Protein AF-A0A3M6TFK0-F1 (afdb_monomer)

Structure (mmCIF, N/CA/C/O backbone):
data_AF-A0A3M6TFK0-F1
#
_entry.id   AF-A0A3M6TFK0-F1
#
loop_
_atom_site.group_PDB
_atom_site.id
_atom_site.type_symbol
_atom_site.label_atom_id
_atom_site.label_alt_id
_atom_site.label_comp_id
_atom_site.label_asym_id
_atom_site.label_entity_id
_atom_site.label_seq_id
_atom_site.pdbx_PDB_ins_code
_atom_site.Cartn_x
_atom_site.Cartn_y
_atom_site.Cartn_z
_atom_site.occupancy
_atom_site.B_iso_or_equiv
_atom_site.auth_seq_id
_atom_site.auth_comp_id
_atom_site.auth_asym_id
_atom_site.auth_atom_id
_atom_site.pdbx_PDB_model_num
ATOM 1 N N . MET A 1 1 ? -15.037 19.089 -15.813 1.00 35.34 1 MET A N 1
ATOM 2 C CA . MET A 1 1 ? -13.964 19.150 -14.797 1.00 35.34 1 MET A CA 1
ATOM 3 C C . MET A 1 1 ? -14.377 18.265 -13.635 1.00 35.34 1 MET A C 1
ATOM 5 O O . MET A 1 1 ? -15.353 18.584 -12.970 1.00 35.34 1 MET A O 1
ATOM 9 N N . GLN A 1 2 ? -13.751 17.098 -13.471 1.00 42.56 2 GLN A N 1
ATOM 10 C CA . GLN A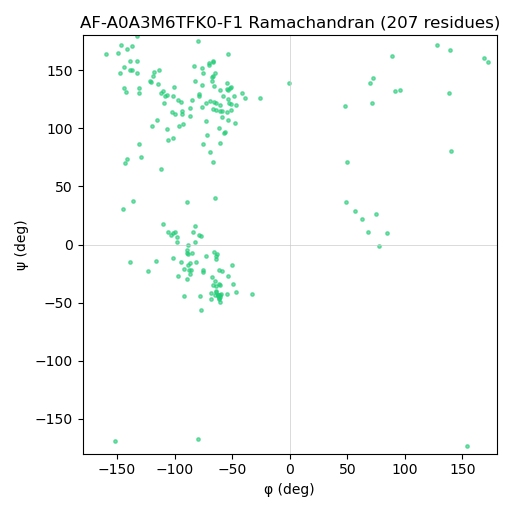 1 2 ? -14.076 16.201 -12.361 1.00 42.56 2 GLN A CA 1
ATOM 11 C C . GLN A 1 2 ? -13.529 16.796 -11.063 1.00 42.56 2 GLN A C 1
ATOM 13 O O . GLN A 1 2 ? -12.345 17.099 -10.957 1.00 42.56 2 GLN A O 1
ATOM 18 N N . SER A 1 3 ? -14.438 17.011 -10.113 1.00 48.47 3 SER A N 1
ATOM 19 C CA . SER A 1 3 ? -14.144 17.350 -8.723 1.00 48.47 3 SER A CA 1
ATOM 20 C C . SER A 1 3 ? -13.051 16.415 -8.201 1.00 48.47 3 SER A C 1
ATOM 22 O O . SER A 1 3 ? -13.220 15.196 -8.208 1.00 48.47 3 SER A O 1
ATOM 24 N N . ASN A 1 4 ? -11.922 16.993 -7.785 1.00 57.47 4 ASN A N 1
ATOM 25 C CA . ASN A 1 4 ? -10.833 16.281 -7.128 1.00 57.47 4 ASN A CA 1
ATOM 26 C C . ASN A 1 4 ? -11.312 15.856 -5.731 1.00 57.47 4 ASN A C 1
ATOM 28 O O . ASN A 1 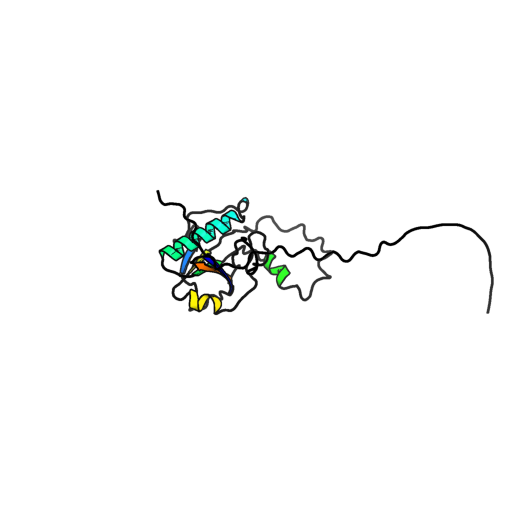4 ? -11.105 16.561 -4.746 1.00 57.47 4 ASN A O 1
ATOM 32 N N . ARG A 1 5 ? -12.086 14.770 -5.668 1.00 79.69 5 ARG A N 1
ATOM 33 C CA . ARG A 1 5 ? -12.637 14.240 -4.424 1.00 79.69 5 ARG A CA 1
ATOM 34 C C . ARG A 1 5 ? -11.694 13.173 -3.892 1.00 79.69 5 ARG A C 1
ATOM 36 O O . ARG A 1 5 ? -11.566 12.117 -4.507 1.00 79.69 5 ARG A O 1
ATOM 43 N N . SER A 1 6 ? -11.094 13.439 -2.734 1.00 86.69 6 SER A N 1
ATOM 44 C CA . SER A 1 6 ? -10.328 12.443 -1.987 1.00 86.69 6 SER A CA 1
ATOM 45 C C . SER A 1 6 ? -11.186 11.204 -1.731 1.00 86.69 6 SER A C 1
ATOM 47 O O . SER A 1 6 ? -12.358 11.310 -1.348 1.00 86.69 6 SER A O 1
ATOM 49 N N . ILE A 1 7 ? -10.611 10.030 -1.970 1.00 92.56 7 ILE A N 1
ATOM 50 C CA . ILE A 1 7 ? -11.248 8.754 -1.675 1.00 92.56 7 ILE A CA 1
ATOM 51 C C . ILE A 1 7 ? -11.099 8.489 -0.181 1.00 92.56 7 ILE A C 1
ATOM 53 O O . ILE A 1 7 ? -10.011 8.601 0.384 1.00 92.56 7 ILE A O 1
ATOM 57 N N . GLU A 1 8 ? -12.222 8.171 0.452 1.00 92.69 8 GLU A N 1
ATOM 58 C CA . GLU A 1 8 ? -12.268 7.784 1.855 1.00 92.69 8 GLU A CA 1
ATOM 59 C C . GLU A 1 8 ? -11.770 6.344 2.009 1.00 92.69 8 GLU A C 1
ATOM 61 O O . GLU A 1 8 ? -12.131 5.462 1.220 1.00 92.69 8 GLU A O 1
ATOM 66 N N . TYR A 1 9 ? -10.951 6.121 3.033 1.00 93.06 9 TYR A N 1
ATOM 67 C CA . TYR A 1 9 ? -10.442 4.808 3.400 1.00 93.06 9 TYR A CA 1
ATOM 68 C C . TYR A 1 9 ? -10.204 4.698 4.912 1.00 93.06 9 TYR A C 1
ATOM 70 O O . TYR A 1 9 ? -10.101 5.697 5.626 1.00 93.06 9 TYR A O 1
ATOM 78 N N . ASN A 1 10 ? -10.048 3.461 5.378 1.00 91.75 10 ASN A N 1
ATOM 79 C CA . ASN A 1 10 ? -9.615 3.076 6.716 1.00 91.75 10 ASN A CA 1
ATOM 80 C C . ASN A 1 10 ? -8.248 2.396 6.648 1.00 91.75 10 ASN A C 1
ATOM 82 O O . ASN A 1 10 ? -7.938 1.719 5.670 1.00 91.75 10 ASN A O 1
ATOM 86 N N . LYS A 1 11 ? -7.449 2.525 7.706 1.00 92.69 11 LYS A N 1
ATOM 87 C CA . LYS A 1 11 ? -6.240 1.716 7.893 1.00 92.69 11 LYS A CA 1
ATOM 88 C C . LYS A 1 11 ? -6.635 0.395 8.542 1.00 92.69 11 LYS A C 1
ATOM 90 O O . LYS A 1 11 ? -7.235 0.422 9.612 1.00 92.69 11 LYS A O 1
ATOM 95 N N . LEU A 1 12 ? -6.297 -0.731 7.920 1.00 93.56 12 LEU A N 1
ATOM 96 C CA . LEU A 1 12 ? -6.560 -2.050 8.496 1.00 93.56 12 LEU A CA 1
ATOM 97 C C . LEU A 1 12 ? -5.376 -2.557 9.313 1.00 93.56 12 LEU A C 1
ATOM 99 O O . LEU A 1 12 ? -5.570 -3.057 10.417 1.00 93.56 12 LEU A O 1
ATOM 103 N N . GLY A 1 13 ? -4.151 -2.411 8.806 1.00 94.19 13 GLY A N 1
ATOM 104 C CA . GLY A 1 13 ? -2.984 -2.903 9.527 1.00 94.19 13 GLY A CA 1
ATOM 105 C C . GLY A 1 13 ? -1.792 -3.237 8.651 1.00 94.19 13 GLY A C 1
ATOM 106 O O . GLY A 1 13 ? -1.790 -2.996 7.447 1.00 94.19 13 GLY A O 1
ATOM 107 N N . CYS A 1 14 ? -0.783 -3.810 9.298 1.00 94.75 14 CYS A N 1
ATOM 108 C CA . CYS A 1 14 ? 0.458 -4.256 8.685 1.00 94.75 14 CYS A CA 1
ATOM 109 C C . CYS A 1 14 ? 0.513 -5.787 8.670 1.00 94.75 14 CYS A C 1
ATOM 111 O O . CYS A 1 14 ? 0.447 -6.414 9.734 1.00 94.75 14 CYS A O 1
ATOM 113 N N . TYR A 1 15 ? 0.644 -6.381 7.485 1.00 95.38 15 TYR A N 1
ATOM 114 C CA . TYR A 1 15 ? 0.539 -7.827 7.283 1.00 95.38 15 TYR A CA 1
ATOM 115 C C . TYR A 1 15 ? 1.684 -8.351 6.437 1.00 95.38 15 TYR A C 1
ATOM 117 O O . TYR A 1 15 ? 2.192 -7.652 5.560 1.00 95.38 15 TYR A O 1
ATOM 125 N N . ARG A 1 16 ? 2.094 -9.588 6.716 1.00 93.38 16 ARG A N 1
ATOM 126 C CA . ARG A 1 16 ? 3.066 -10.279 5.872 1.00 93.38 16 ARG A CA 1
ATOM 127 C C . ARG A 1 16 ? 2.466 -10.528 4.494 1.00 93.38 16 ARG A C 1
ATOM 129 O O . ARG A 1 16 ? 1.269 -10.773 4.371 1.00 93.38 16 ARG A O 1
ATOM 136 N N . ASP A 1 17 ? 3.325 -10.497 3.492 1.00 88.88 17 ASP A N 1
ATOM 137 C CA . ASP A 1 17 ? 3.020 -10.903 2.131 1.00 88.88 17 ASP A CA 1
ATOM 138 C C . ASP A 1 17 ? 4.124 -11.852 1.678 1.00 88.88 17 ASP A C 1
ATOM 140 O O . ASP A 1 17 ? 5.159 -11.443 1.154 1.00 88.88 17 ASP A O 1
ATOM 144 N N . ASN A 1 18 ? 3.949 -13.138 1.983 1.00 82.81 18 ASN A N 1
ATOM 145 C CA . ASN A 1 18 ? 4.994 -14.140 1.771 1.00 82.81 18 ASN A CA 1
ATOM 146 C C . ASN A 1 18 ? 5.029 -14.655 0.319 1.00 82.81 18 ASN A C 1
ATOM 148 O O . ASN A 1 18 ? 5.596 -15.725 0.083 1.00 82.81 18 ASN A O 1
ATOM 152 N N . TRP A 1 19 ? 4.382 -13.951 -0.623 1.00 77.88 19 TRP A N 1
ATOM 153 C CA . TRP A 1 19 ? 4.330 -14.276 -2.056 1.00 77.88 19 TRP A CA 1
ATOM 154 C C . TRP A 1 19 ? 3.965 -15.741 -2.355 1.00 77.88 19 TRP A C 1
ATOM 156 O O . TRP A 1 19 ? 4.489 -16.359 -3.278 1.00 77.88 19 TRP A O 1
ATOM 166 N N . GLN A 1 20 ? 3.068 -16.316 -1.550 1.00 80.81 20 GLN A N 1
ATOM 167 C CA . GLN A 1 20 ? 2.541 -17.666 -1.770 1.00 80.81 20 GLN A CA 1
ATOM 168 C C . GLN A 1 20 ? 1.688 -17.722 -3.050 1.00 80.81 20 GLN A C 1
ATOM 170 O O . GLN A 1 20 ? 1.142 -16.698 -3.458 1.00 80.81 20 GLN A O 1
ATOM 175 N N . GLU A 1 21 ? 1.521 -18.918 -3.641 1.00 71.19 21 GLU A N 1
ATOM 176 C CA . GLU A 1 21 ? 0.824 -19.120 -4.934 1.00 71.19 21 GLU A CA 1
ATOM 177 C C . GLU A 1 21 ? -0.547 -18.432 -5.015 1.00 71.19 21 GLU A C 1
ATOM 179 O O . GLU A 1 21 ? -0.925 -17.917 -6.064 1.00 71.19 21 GLU A O 1
ATOM 184 N N . VAL A 1 22 ? -1.273 -18.362 -3.898 1.00 82.75 22 VAL A N 1
ATOM 185 C CA . VAL A 1 22 ? -2.474 -17.532 -3.779 1.00 82.75 22 VAL A CA 1
ATOM 186 C C . VAL A 1 22 ? -2.095 -16.265 -3.017 1.00 82.75 22 VAL A C 1
ATOM 188 O O . VAL A 1 22 ? -2.141 -16.253 -1.792 1.00 82.75 22 VAL A O 1
ATOM 191 N N . ARG A 1 23 ? -1.697 -15.184 -3.684 1.00 88.94 23 ARG A N 1
ATOM 192 C CA . ARG A 1 23 ? -1.416 -13.900 -3.013 1.00 88.94 23 ARG A CA 1
ATOM 193 C C . ARG A 1 23 ? -2.738 -13.169 -2.707 1.00 88.94 23 ARG A C 1
ATOM 195 O O . ARG A 1 23 ? -3.530 -13.005 -3.628 1.00 88.94 23 ARG A O 1
ATOM 202 N N . PRO A 1 24 ? -3.017 -12.718 -1.464 1.00 88.94 24 PRO A N 1
ATOM 203 C CA . PRO A 1 24 ? -4.296 -12.078 -1.129 1.00 88.94 24 PRO A CA 1
ATOM 204 C C . PRO A 1 24 ? -4.577 -10.816 -1.948 1.00 88.94 24 PRO A C 1
ATOM 206 O O . PRO A 1 24 ? -5.688 -10.610 -2.424 1.00 88.94 24 PRO A O 1
ATOM 209 N N . LEU A 1 25 ? -3.549 -9.982 -2.131 1.00 93.94 25 LEU A N 1
ATOM 210 C CA . LEU A 1 25 ? -3.581 -8.789 -2.975 1.00 93.94 25 LEU A CA 1
ATOM 211 C C . LEU A 1 25 ? -2.664 -9.010 -4.189 1.00 93.94 25 LEU A C 1
ATOM 213 O O . LEU A 1 25 ? -1.613 -8.388 -4.307 1.00 93.94 25 LEU A O 1
ATOM 217 N N . ALA A 1 26 ? -3.019 -9.975 -5.044 1.00 93.44 26 ALA A N 1
ATOM 218 C CA . ALA A 1 26 ? -2.185 -10.415 -6.166 1.00 93.44 26 ALA A CA 1
ATOM 219 C C . ALA A 1 26 ? -2.011 -9.378 -7.290 1.00 93.44 26 ALA A C 1
ATOM 221 O O . ALA A 1 26 ? -0.998 -9.396 -7.990 1.00 93.44 26 ALA A O 1
ATOM 222 N N . GLU A 1 27 ? -2.982 -8.485 -7.471 1.00 94.94 27 GLU A N 1
ATOM 223 C CA . GLU A 1 27 ? -3.066 -7.590 -8.622 1.00 94.94 27 GLU A CA 1
ATOM 224 C C . GLU A 1 27 ? -2.267 -6.307 -8.402 1.00 94.94 27 GLU A C 1
ATOM 226 O O . GLU A 1 27 ? -2.667 -5.425 -7.636 1.00 94.94 27 GLU A O 1
ATOM 231 N N . LEU A 1 28 ? -1.166 -6.161 -9.144 1.00 94.94 28 LEU A N 1
ATOM 232 C CA . LEU A 1 28 ? -0.409 -4.912 -9.214 1.00 94.94 28 LEU A CA 1
ATOM 233 C C . LEU A 1 28 ? -1.189 -3.872 -10.033 1.00 94.94 28 LEU A C 1
ATOM 235 O O . LEU A 1 28 ? -1.243 -3.931 -11.269 1.00 94.94 28 LEU A O 1
ATOM 239 N N . LEU A 1 29 ? -1.761 -2.883 -9.348 1.00 96.38 29 LEU A N 1
ATOM 240 C CA . LEU A 1 29 ? -2.570 -1.838 -9.976 1.00 96.38 29 LEU A CA 1
ATOM 241 C C . LEU A 1 29 ? -1.699 -0.782 -10.658 1.00 96.38 29 LEU A C 1
ATOM 243 O O . LEU A 1 29 ? -1.998 -0.364 -11.778 1.00 96.38 29 LEU A O 1
ATOM 247 N N . PHE A 1 30 ? -0.632 -0.355 -9.980 1.00 95.25 30 PHE A N 1
ATOM 248 C CA . PHE A 1 30 ? 0.436 0.467 -10.542 1.00 95.25 30 PHE A CA 1
ATOM 249 C C . PHE A 1 30 ? 1.714 0.361 -9.707 1.00 95.25 30 PHE A C 1
ATOM 251 O O . PHE A 1 30 ? 1.686 -0.031 -8.540 1.00 95.25 30 PHE A O 1
ATOM 258 N N . THR A 1 31 ? 2.824 0.786 -10.302 1.00 90.94 31 THR A N 1
ATOM 259 C CA . THR A 1 31 ? 4.128 0.882 -9.646 1.00 90.94 31 THR A CA 1
ATOM 260 C C . THR A 1 31 ? 4.746 2.257 -9.899 1.00 90.94 31 THR A C 1
ATOM 262 O O . THR A 1 31 ? 4.718 2.754 -11.028 1.00 90.94 31 THR A O 1
ATOM 265 N N . ASP A 1 32 ? 5.291 2.886 -8.856 1.00 88.75 32 ASP A N 1
ATOM 266 C CA . ASP A 1 32 ? 6.180 4.049 -9.002 1.00 88.75 32 ASP A CA 1
ATOM 267 C C . ASP A 1 32 ? 7.657 3.597 -9.130 1.00 88.75 32 ASP A C 1
ATOM 269 O O . ASP A 1 32 ? 8.522 4.408 -9.454 1.00 88.75 32 ASP A O 1
ATOM 273 N N . ARG A 1 33 ? 7.925 2.291 -8.940 1.00 80.62 33 ARG A N 1
ATOM 274 C CA . ARG A 1 33 ? 9.253 1.660 -8.889 1.00 80.62 33 ARG A CA 1
ATOM 275 C C . ARG A 1 33 ? 9.907 1.453 -10.238 1.00 80.62 33 ARG A C 1
ATOM 277 O O . ARG A 1 33 ? 11.047 1.836 -10.487 1.00 80.62 33 ARG A O 1
ATOM 284 N N . ASN A 1 34 ? 9.198 0.741 -11.103 1.00 83.38 34 ASN A N 1
ATOM 285 C CA . ASN A 1 34 ? 9.766 0.243 -12.342 1.00 83.38 34 ASN A CA 1
ATOM 286 C C . ASN A 1 34 ? 9.226 1.045 -13.528 1.00 83.38 34 ASN A C 1
ATOM 288 O O . ASN A 1 34 ? 8.148 0.745 -14.032 1.00 83.38 34 ASN A O 1
ATOM 292 N N . GLU A 1 35 ? 10.011 2.014 -14.009 1.00 87.69 35 GLU A N 1
ATOM 293 C CA . GLU A 1 35 ? 9.680 2.860 -15.173 1.00 87.69 35 GLU A CA 1
ATOM 294 C C . GLU A 1 35 ? 9.453 2.060 -16.466 1.00 87.69 35 GLU A C 1
ATOM 296 O O . GLU A 1 35 ? 8.783 2.534 -17.379 1.00 87.69 35 GLU A O 1
ATOM 301 N N . THR A 1 36 ? 9.996 0.842 -16.548 1.00 89.38 36 THR A N 1
ATOM 302 C CA . THR A 1 36 ? 9.817 -0.055 -17.703 1.00 89.38 36 THR A CA 1
ATOM 303 C C . THR A 1 36 ? 8.586 -0.951 -17.586 1.00 89.38 36 THR A C 1
ATOM 305 O O . THR A 1 36 ? 8.231 -1.641 -18.540 1.00 89.38 36 THR A O 1
ATOM 308 N N . SER A 1 37 ? 7.926 -0.961 -16.425 1.00 90.00 37 SER A N 1
ATOM 309 C CA . SER A 1 37 ? 6.729 -1.764 -16.203 1.00 90.00 37 SER A CA 1
ATOM 310 C C . SER A 1 37 ? 5.560 -1.243 -17.044 1.00 90.00 37 SER A C 1
ATOM 312 O O . SER A 1 37 ? 5.320 -0.034 -17.073 1.00 90.00 37 SER A O 1
ATOM 314 N N . PRO A 1 38 ? 4.728 -2.124 -17.628 1.00 94.06 38 PRO A N 1
ATOM 315 C CA . PRO A 1 38 ? 3.462 -1.711 -18.240 1.00 94.06 38 PRO A CA 1
ATOM 316 C C . PRO A 1 38 ? 2.470 -1.123 -17.219 1.00 94.06 38 PRO A C 1
ATOM 318 O O . PRO A 1 38 ? 1.459 -0.538 -17.602 1.00 94.06 38 PRO A O 1
ATOM 321 N N . ARG A 1 39 ? 2.739 -1.288 -15.917 1.00 94.25 39 ARG A N 1
ATOM 322 C CA . ARG A 1 39 ? 1.975 -0.719 -14.800 1.00 94.25 39 ARG A CA 1
ATOM 323 C C . ARG A 1 39 ? 2.630 0.535 -14.212 1.00 94.25 39 ARG A C 1
ATOM 325 O O . ARG A 1 39 ? 2.220 0.978 -13.141 1.00 94.25 39 ARG A O 1
ATOM 332 N N . TYR A 1 40 ? 3.651 1.094 -14.861 1.00 92.31 40 TYR A N 1
ATOM 333 C CA . TYR A 1 40 ? 4.294 2.307 -14.373 1.00 92.31 40 TYR A CA 1
ATOM 334 C C . TYR A 1 40 ? 3.296 3.468 -14.307 1.00 92.31 40 TYR A C 1
ATOM 336 O O . TYR A 1 40 ? 2.557 3.728 -15.257 1.00 92.31 40 TYR A O 1
ATOM 344 N N . SER A 1 41 ? 3.282 4.191 -13.190 1.00 91.31 41 SER A N 1
ATOM 345 C CA . SER A 1 41 ? 2.343 5.297 -12.978 1.00 91.31 41 SER A CA 1
ATOM 346 C C . SER A 1 41 ? 2.657 6.550 -13.804 1.00 91.31 41 SER A C 1
ATOM 348 O O . SER A 1 41 ? 1.865 7.494 -13.815 1.00 91.31 41 SER A O 1
ATOM 350 N N . GLY A 1 42 ? 3.826 6.601 -14.454 1.00 88.94 42 GLY A N 1
ATOM 351 C CA . GLY A 1 42 ? 4.340 7.809 -15.102 1.00 88.94 42 GLY A CA 1
ATOM 352 C C . GLY A 1 42 ? 4.935 8.825 -14.120 1.00 88.94 42 GLY A C 1
ATOM 353 O O . GLY A 1 42 ? 5.405 9.879 -14.550 1.00 88.94 42 GLY A O 1
ATOM 354 N N . LYS A 1 43 ? 4.916 8.545 -12.808 1.00 83.75 43 LYS A N 1
ATOM 355 C CA . LYS A 1 43 ? 5.482 9.420 -11.779 1.00 83.75 43 LYS A CA 1
ATOM 356 C C . LYS A 1 43 ? 6.858 8.924 -11.362 1.00 83.75 43 LYS A C 1
ATOM 358 O O . LYS A 1 43 ? 6.994 7.885 -10.726 1.00 83.75 43 LYS A O 1
ATOM 363 N N . LYS A 1 44 ? 7.891 9.699 -11.698 1.00 76.00 44 LYS A N 1
ATOM 364 C CA . LYS A 1 44 ? 9.259 9.454 -11.234 1.00 76.00 44 LYS A CA 1
ATOM 365 C C . LYS A 1 44 ? 9.516 10.269 -9.991 1.00 76.00 44 LYS A C 1
ATOM 367 O O . LYS A 1 44 ? 9.413 11.499 -10.018 1.00 76.00 44 LYS A O 1
ATOM 372 N N . TYR A 1 45 ? 9.879 9.593 -8.914 1.00 68.12 45 TYR A N 1
ATOM 373 C CA . TYR A 1 45 ? 10.053 10.250 -7.642 1.00 68.12 45 TYR A CA 1
ATOM 374 C C . TYR A 1 45 ? 11.528 10.398 -7.257 1.00 68.12 45 TYR A C 1
ATOM 376 O O . TYR A 1 45 ? 12.315 9.459 -7.300 1.00 68.12 45 TYR A O 1
ATOM 384 N N . ILE A 1 46 ? 11.931 11.623 -6.909 1.00 63.78 46 ILE A N 1
ATOM 385 C CA . ILE A 1 46 ? 13.316 11.956 -6.557 1.00 63.78 46 ILE A CA 1
ATOM 386 C C . ILE A 1 46 ? 13.418 12.043 -5.031 1.00 63.78 46 ILE A C 1
ATOM 388 O O . ILE A 1 46 ? 12.684 12.810 -4.415 1.00 63.78 46 ILE A O 1
ATOM 392 N N . ARG A 1 47 ? 14.378 11.320 -4.431 1.00 55.47 47 ARG A N 1
ATOM 393 C CA . ARG A 1 47 ? 14.645 11.177 -2.977 1.00 55.47 47 ARG A CA 1
ATOM 394 C C . ARG A 1 47 ? 14.334 12.397 -2.096 1.00 55.47 47 ARG A C 1
ATOM 396 O O . ARG A 1 47 ? 13.808 12.223 -1.005 1.00 55.47 47 ARG A O 1
ATOM 403 N N . LYS A 1 48 ? 14.682 13.617 -2.526 1.00 57.72 48 LYS A N 1
ATOM 404 C CA . LYS A 1 48 ? 14.465 14.852 -1.740 1.00 57.72 48 LYS A CA 1
ATOM 405 C C . LYS A 1 48 ? 13.001 15.134 -1.441 1.00 57.72 48 LYS A C 1
ATOM 407 O O . LYS A 1 48 ? 12.704 15.869 -0.506 1.00 57.72 48 LYS A O 1
ATOM 412 N N . ASN A 1 49 ? 12.116 14.568 -2.241 1.00 61.12 49 ASN A N 1
ATOM 413 C CA . ASN A 1 49 ? 10.714 14.824 -2.088 1.00 61.12 49 ASN A CA 1
ATOM 414 C C . ASN A 1 49 ? 10.112 13.875 -1.054 1.00 61.12 49 ASN A C 1
ATOM 416 O O . ASN A 1 49 ? 9.100 14.273 -0.501 1.00 61.12 49 ASN A O 1
ATOM 420 N N . PHE A 1 50 ? 10.709 12.704 -0.747 1.00 68.38 50 PHE A N 1
ATOM 421 C CA . PHE A 1 50 ? 10.011 11.618 -0.036 1.00 68.38 50 PHE A CA 1
ATOM 422 C C . PHE A 1 50 ? 9.559 12.072 1.339 1.00 68.38 50 PHE A C 1
ATOM 424 O O . PHE A 1 50 ? 10.330 12.187 2.290 1.00 68.38 50 PHE A O 1
ATOM 431 N N . ASN A 1 51 ? 8.281 12.400 1.393 1.00 75.94 51 ASN A N 1
ATOM 432 C CA . ASN A 1 51 ? 7.638 13.067 2.494 1.00 75.94 51 ASN A CA 1
ATOM 433 C C . ASN A 1 51 ? 6.209 12.547 2.586 1.00 75.94 51 ASN A C 1
ATOM 435 O O . ASN A 1 51 ? 5.705 11.851 1.702 1.00 75.94 51 ASN A O 1
ATOM 439 N N . ARG A 1 52 ? 5.542 12.949 3.661 1.00 83.19 52 ARG A N 1
ATOM 440 C CA . ARG A 1 52 ? 4.134 12.651 3.889 1.00 83.19 52 ARG A CA 1
ATOM 441 C C . ARG A 1 52 ? 3.255 12.904 2.653 1.00 83.19 52 ARG A C 1
ATOM 443 O O . ARG A 1 52 ? 2.398 12.081 2.371 1.00 83.19 52 ARG A O 1
ATOM 450 N N . LEU A 1 53 ? 3.486 13.988 1.905 1.00 85.31 53 LEU A N 1
ATOM 451 C CA . LEU A 1 53 ? 2.658 14.358 0.749 1.00 85.31 53 LEU A CA 1
ATOM 452 C C . LEU A 1 53 ? 2.730 13.330 -0.382 1.00 85.31 53 LEU A C 1
ATOM 454 O O . LEU A 1 53 ? 1.731 13.105 -1.057 1.00 85.31 53 LEU A O 1
ATOM 458 N N . TYR A 1 54 ? 3.890 12.712 -0.604 1.00 86.06 54 TYR A N 1
ATOM 459 C CA . TYR A 1 54 ? 3.998 11.649 -1.600 1.00 86.06 54 TYR A CA 1
ATOM 460 C C . TYR A 1 54 ? 3.246 10.403 -1.189 1.00 86.06 54 TYR A C 1
ATOM 462 O O . TYR A 1 54 ? 2.493 9.872 -1.997 1.00 86.06 54 TYR A O 1
ATOM 470 N N . LEU A 1 55 ? 3.418 9.965 0.058 1.00 87.56 55 LEU A N 1
ATOM 471 C CA . LEU A 1 55 ? 2.741 8.761 0.506 1.00 87.56 55 LEU A CA 1
ATOM 472 C C . LEU A 1 55 ? 1.219 8.981 0.563 1.00 87.56 55 LEU A C 1
ATOM 474 O O . LEU A 1 55 ? 0.463 8.098 0.172 1.00 87.56 55 LEU A O 1
ATOM 478 N N . ASP A 1 56 ? 0.766 10.188 0.921 1.00 90.44 56 ASP A N 1
ATOM 479 C CA . ASP A 1 56 ? -0.642 10.589 0.812 1.00 90.44 56 ASP A CA 1
ATOM 480 C C . ASP A 1 56 ? -1.145 10.566 -0.655 1.00 90.44 56 ASP A C 1
ATOM 482 O O . ASP A 1 56 ? -2.210 10.007 -0.924 1.00 90.44 56 ASP A O 1
ATOM 486 N N . ASP A 1 57 ? -0.392 11.117 -1.623 1.00 90.50 57 ASP A N 1
ATOM 487 C CA . ASP A 1 57 ? -0.736 11.066 -3.063 1.00 90.50 57 ASP A CA 1
ATOM 488 C C . ASP A 1 57 ? -0.782 9.627 -3.595 1.00 90.50 57 ASP A C 1
ATOM 490 O O . ASP A 1 57 ? -1.707 9.264 -4.324 1.00 90.50 57 ASP A O 1
ATOM 494 N N . LEU A 1 58 ? 0.192 8.799 -3.219 1.00 92.00 58 LEU A N 1
ATOM 495 C CA . LEU A 1 58 ? 0.263 7.389 -3.587 1.00 92.00 58 LEU A CA 1
ATOM 496 C C . LEU A 1 58 ? -0.957 6.622 -3.066 1.00 92.00 58 LEU A C 1
ATOM 498 O O . LEU A 1 58 ? -1.629 5.944 -3.845 1.00 92.00 58 LEU A O 1
ATOM 502 N N . ILE A 1 59 ? -1.291 6.778 -1.783 1.00 94.25 59 ILE A N 1
ATOM 503 C CA . ILE A 1 59 ? -2.459 6.134 -1.170 1.00 94.25 59 ILE A CA 1
ATOM 504 C C . ILE A 1 59 ? -3.747 6.595 -1.853 1.00 94.25 59 ILE A C 1
ATOM 506 O O . ILE A 1 59 ? -4.596 5.766 -2.169 1.00 94.25 59 ILE A O 1
ATOM 510 N N . GLN A 1 60 ? -3.899 7.890 -2.143 1.00 94.94 60 GLN A N 1
ATOM 511 C CA . GLN A 1 60 ? -5.084 8.404 -2.837 1.00 94.94 60 GLN A CA 1
ATOM 512 C C . GLN A 1 60 ? -5.210 7.859 -4.266 1.00 94.94 60 GLN A C 1
ATOM 514 O O . GLN A 1 60 ? -6.307 7.471 -4.683 1.00 94.94 60 GLN A O 1
ATOM 519 N N . ARG A 1 61 ? -4.104 7.758 -5.015 1.00 95.56 61 ARG A N 1
ATOM 520 C CA . ARG A 1 61 ? -4.096 7.102 -6.333 1.00 95.56 61 ARG A CA 1
ATOM 521 C C . ARG A 1 61 ? -4.462 5.627 -6.223 1.00 95.56 61 ARG A C 1
ATOM 523 O O . ARG A 1 61 ? -5.271 5.151 -7.019 1.00 95.56 61 ARG A O 1
ATOM 530 N N . CYS A 1 62 ? -3.916 4.926 -5.231 1.00 97.00 62 CYS A N 1
ATOM 531 C CA . CYS A 1 62 ? -4.193 3.512 -5.003 1.00 97.00 62 CYS A CA 1
ATOM 532 C C . CYS A 1 62 ? -5.661 3.282 -4.633 1.00 97.00 62 CYS A C 1
ATOM 534 O O . CYS A 1 62 ? -6.325 2.432 -5.228 1.00 97.00 62 CYS A O 1
ATOM 536 N N . ALA A 1 63 ? -6.215 4.124 -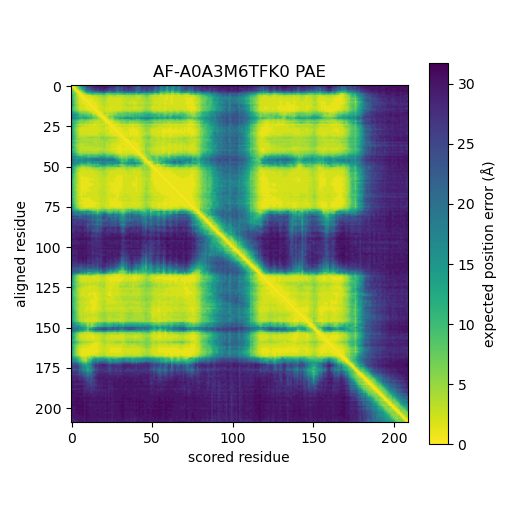3.763 1.00 97.12 63 ALA A N 1
ATOM 537 C CA . ALA A 1 63 ? -7.623 4.097 -3.399 1.00 97.12 63 ALA A CA 1
ATOM 538 C C . ALA A 1 63 ? -8.537 4.372 -4.605 1.00 97.12 63 ALA A C 1
ATOM 540 O O . ALA A 1 63 ? -9.523 3.667 -4.818 1.00 97.12 63 ALA A O 1
ATOM 541 N N . SER A 1 64 ? -8.197 5.369 -5.428 1.00 96.56 64 SER A N 1
ATOM 542 C CA . SER A 1 64 ? -8.940 5.707 -6.649 1.00 96.56 64 SER A CA 1
ATOM 543 C C . SER A 1 64 ? -8.949 4.555 -7.654 1.00 96.56 64 SER A C 1
ATOM 545 O O . SER A 1 64 ? -10.011 4.177 -8.155 1.00 96.56 64 SER A O 1
ATOM 5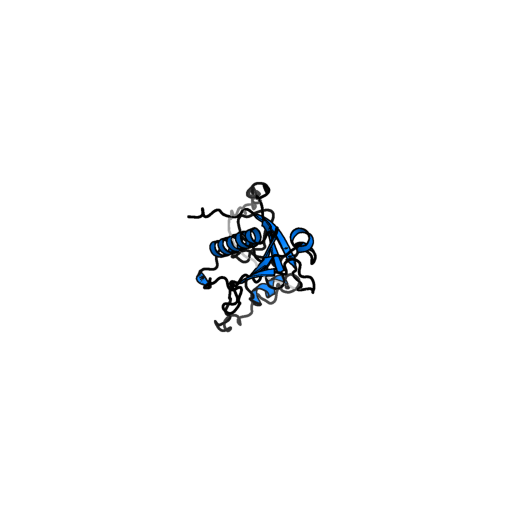47 N N . GLN A 1 65 ? -7.787 3.949 -7.904 1.00 96.81 65 GLN A N 1
ATOM 548 C CA . GLN A 1 65 ? -7.664 2.847 -8.852 1.00 96.81 65 GLN A CA 1
ATOM 549 C C . GLN A 1 65 ? -8.364 1.581 -8.347 1.00 96.81 65 GLN A C 1
ATOM 551 O O . GLN A 1 65 ? -9.093 0.948 -9.107 1.00 96.81 65 GLN A O 1
ATOM 556 N N . SER A 1 66 ? -8.228 1.265 -7.059 1.00 97.62 66 SER A N 1
ATOM 557 C CA . SER A 1 66 ? -8.924 0.137 -6.430 1.00 97.62 66 SER A CA 1
ATOM 558 C C . SER A 1 66 ? -10.437 0.304 -6.520 1.00 97.62 66 SER A C 1
ATOM 560 O O . SER A 1 66 ? -11.142 -0.603 -6.954 1.00 97.62 66 SER A O 1
ATOM 562 N N . LYS A 1 67 ? -10.937 1.514 -6.226 1.00 96.56 67 LYS A N 1
ATOM 563 C CA . LYS A 1 67 ? -12.359 1.848 -6.354 1.00 96.56 67 LYS A CA 1
ATOM 564 C C . LYS A 1 67 ? -12.856 1.699 -7.789 1.00 96.56 67 LYS A C 1
ATOM 566 O O . LYS A 1 67 ? -13.949 1.186 -8.004 1.00 96.56 67 LYS A O 1
ATOM 571 N N . LYS A 1 68 ? -12.073 2.165 -8.767 1.00 96.38 68 LYS A N 1
ATOM 572 C CA . LYS A 1 68 ? -12.404 2.068 -10.196 1.00 96.38 68 LYS A CA 1
ATOM 573 C C . LYS A 1 68 ? -12.525 0.614 -10.658 1.00 96.38 68 LYS A C 1
ATOM 575 O O . LYS A 1 68 ? -13.342 0.337 -11.530 1.00 96.38 68 LYS A O 1
ATOM 580 N N . LEU A 1 69 ? -11.721 -0.280 -10.087 1.00 96.44 69 LEU A N 1
ATOM 581 C CA . LEU A 1 69 ? -11.701 -1.706 -10.415 1.00 96.44 69 LEU A CA 1
ATOM 582 C C . LEU A 1 69 ? -12.674 -2.544 -9.570 1.00 96.44 69 LEU A C 1
ATOM 584 O O . LEU A 1 69 ? -12.840 -3.723 -9.845 1.00 96.44 69 LEU A O 1
ATOM 588 N N . GLY A 1 70 ? -13.354 -1.943 -8.588 1.00 96.25 70 GLY A N 1
ATOM 589 C CA . GLY A 1 70 ? -14.336 -2.636 -7.751 1.00 96.25 70 GLY A CA 1
ATOM 590 C C . GLY A 1 70 ? -13.745 -3.390 -6.557 1.00 96.25 70 GLY A C 1
ATOM 591 O O . GLY A 1 70 ? -14.476 -4.107 -5.878 1.00 96.25 70 GLY A O 1
ATOM 592 N N . TYR A 1 71 ? -12.459 -3.210 -6.255 1.00 97.56 71 TYR A N 1
ATOM 593 C CA . TYR A 1 71 ? -11.838 -3.821 -5.082 1.00 97.56 71 TYR A CA 1
ATOM 594 C C . TYR A 1 71 ? -12.224 -3.104 -3.789 1.00 97.56 71 TYR A C 1
ATOM 596 O O . TYR A 1 71 ? -12.482 -1.903 -3.786 1.00 97.56 71 TYR A O 1
ATOM 604 N N . GLN A 1 72 ? -12.226 -3.832 -2.672 1.00 96.62 72 GLN A N 1
ATOM 605 C CA . GLN A 1 72 ? -12.614 -3.302 -1.356 1.00 96.62 72 GLN A CA 1
ATOM 606 C C . GLN A 1 72 ? -11.420 -2.861 -0.501 1.00 96.62 72 GLN A C 1
ATOM 608 O O . GLN A 1 72 ? -11.559 -1.988 0.355 1.00 96.62 72 GLN A O 1
ATOM 613 N N . VAL A 1 73 ? -10.251 -3.456 -0.729 1.00 97.50 73 VAL A N 1
ATOM 614 C CA . VAL A 1 73 ? -9.013 -3.177 0.006 1.00 97.50 73 VAL A CA 1
ATOM 615 C C . VAL A 1 73 ? -7.855 -2.987 -0.959 1.00 97.50 73 VAL A C 1
ATOM 617 O O . VAL A 1 73 ? -7.896 -3.462 -2.092 1.00 97.50 73 VAL A O 1
ATOM 620 N N . PHE A 1 74 ? -6.810 -2.313 -0.508 1.00 97.94 74 PHE A N 1
ATOM 621 C CA . PHE A 1 74 ? -5.553 -2.196 -1.232 1.00 97.94 74 PHE A CA 1
ATOM 622 C C . PHE A 1 74 ? -4.383 -2.193 -0.261 1.00 97.94 74 PHE A C 1
ATOM 624 O O . PHE A 1 74 ? -4.527 -1.804 0.897 1.00 97.94 74 PHE A O 1
ATOM 631 N N . GLY A 1 75 ? -3.228 -2.636 -0.731 1.00 96.38 75 GLY A N 1
ATOM 632 C CA . GLY A 1 75 ? -1.999 -2.701 0.036 1.00 96.38 75 GLY A CA 1
ATOM 633 C C . GLY A 1 75 ? -0.916 -1.863 -0.617 1.00 96.38 75 GLY A C 1
ATOM 634 O O . GLY A 1 75 ? -0.790 -1.847 -1.843 1.00 96.38 75 GLY A O 1
ATOM 635 N N . ILE A 1 76 ? -0.153 -1.171 0.222 1.00 95.19 76 ILE A N 1
ATOM 636 C CA . ILE A 1 76 ? 1.062 -0.468 -0.178 1.00 95.19 76 ILE A CA 1
ATOM 637 C C . ILE A 1 76 ? 2.264 -1.231 0.380 1.00 95.19 76 ILE A C 1
ATOM 639 O O . ILE A 1 76 ? 2.309 -1.522 1.582 1.00 95.19 76 ILE A O 1
ATOM 643 N N . GLU A 1 77 ? 3.219 -1.549 -0.485 1.00 90.19 77 GLU A N 1
ATOM 644 C CA . GLU A 1 77 ? 4.472 -2.226 -0.134 1.00 90.19 77 GLU A CA 1
ATOM 645 C C . GLU A 1 77 ? 5.686 -1.537 -0.760 1.00 90.19 77 GLU A C 1
ATOM 647 O O . GLU A 1 77 ? 5.554 -0.610 -1.563 1.00 90.19 77 GLU A O 1
ATOM 652 N N . ASN A 1 78 ? 6.858 -2.106 -0.459 1.00 76.94 78 ASN A N 1
ATOM 653 C CA . ASN A 1 78 ? 8.152 -1.776 -1.048 1.00 76.94 78 ASN A CA 1
ATOM 654 C C . ASN 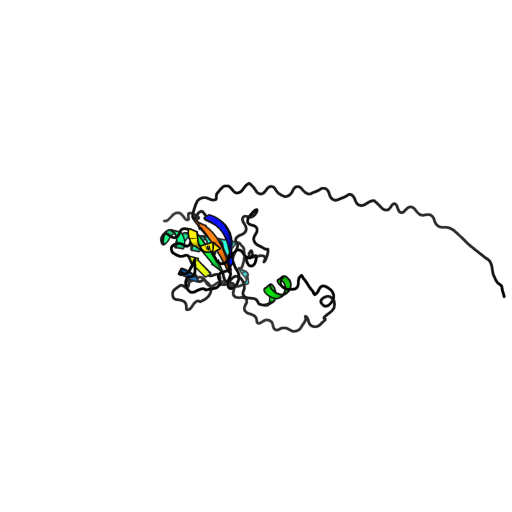A 1 78 ? 8.769 -0.460 -0.550 1.00 76.94 78 ASN A C 1
ATOM 656 O O . ASN A 1 78 ? 9.623 0.152 -1.200 1.00 76.94 78 ASN A O 1
ATOM 660 N N . PHE A 1 79 ? 8.403 -0.058 0.666 1.00 70.94 79 PHE A N 1
ATOM 661 C CA . PHE A 1 79 ? 9.026 1.065 1.337 1.00 70.94 79 PHE A CA 1
ATOM 662 C C . PHE A 1 79 ? 10.498 0.797 1.634 1.00 70.94 79 PHE A C 1
ATOM 664 O O . PHE A 1 79 ? 10.831 -0.055 2.460 1.00 70.94 79 PHE A O 1
ATOM 671 N N . GLY A 1 80 ? 11.371 1.588 1.001 1.00 58.28 80 GLY A N 1
ATOM 672 C CA . GLY A 1 80 ? 12.766 1.753 1.390 1.00 58.28 80 GLY A CA 1
ATOM 673 C C . GLY A 1 80 ? 13.489 0.428 1.608 1.00 58.28 80 GLY A C 1
ATOM 674 O O . GLY A 1 80 ? 13.843 0.104 2.741 1.00 58.28 80 GLY A O 1
ATOM 675 N N . THR A 1 81 ? 13.770 -0.310 0.531 1.00 52.47 81 THR A N 1
ATOM 676 C CA . THR A 1 81 ? 14.680 -1.465 0.551 1.00 52.47 81 THR A CA 1
ATOM 677 C C . THR A 1 81 ? 16.109 -0.991 0.831 1.00 52.47 81 THR A C 1
ATOM 679 O O . THR A 1 81 ? 16.963 -0.928 -0.053 1.00 52.47 81 THR A O 1
ATOM 682 N N . ASN A 1 82 ? 16.386 -0.563 2.057 1.00 47.56 82 ASN A N 1
ATOM 683 C CA . ASN A 1 82 ? 17.739 -0.330 2.514 1.00 47.56 82 ASN A CA 1
ATOM 684 C C . ASN A 1 82 ? 18.002 -1.332 3.627 1.00 47.56 82 ASN A C 1
ATOM 686 O O . ASN A 1 82 ? 17.493 -1.200 4.739 1.00 47.56 82 ASN A O 1
ATOM 690 N N . THR A 1 83 ? 18.825 -2.326 3.312 1.00 44.97 83 THR A N 1
ATOM 691 C CA . THR A 1 83 ? 19.289 -3.404 4.196 1.00 44.97 83 THR A CA 1
ATOM 692 C C . THR A 1 83 ? 19.840 -2.878 5.537 1.00 44.97 83 THR A C 1
ATOM 694 O O . THR A 1 83 ? 19.902 -3.603 6.523 1.00 44.97 83 THR A O 1
ATOM 697 N N . LEU A 1 84 ? 20.178 -1.584 5.617 1.00 47.25 84 LEU A N 1
ATOM 698 C CA . LEU A 1 84 ? 20.622 -0.894 6.832 1.00 47.25 84 LEU A CA 1
ATOM 699 C C . LEU A 1 84 ? 19.504 -0.562 7.842 1.00 47.25 84 LEU A C 1
ATOM 701 O O . LEU A 1 84 ? 19.805 -0.389 9.020 1.00 47.25 84 LEU A O 1
ATOM 705 N N . ILE A 1 85 ? 18.234 -0.487 7.428 1.00 50.09 85 ILE A N 1
ATOM 706 C CA . ILE A 1 85 ? 17.095 -0.187 8.324 1.00 50.09 85 ILE A CA 1
ATOM 707 C C . ILE A 1 85 ? 16.541 -1.468 8.971 1.00 50.09 85 ILE A C 1
ATOM 709 O O . ILE A 1 85 ? 15.972 -1.418 10.058 1.00 50.09 85 ILE A O 1
ATOM 713 N N . GLN A 1 86 ? 16.793 -2.635 8.368 1.00 45.03 86 GLN A N 1
ATOM 714 C CA . GLN A 1 86 ? 16.502 -3.938 8.980 1.00 45.03 86 GLN A CA 1
ATOM 715 C C . GLN A 1 86 ? 17.509 -4.330 10.074 1.00 45.03 86 GLN A C 1
ATOM 717 O O . GLN A 1 86 ? 17.160 -5.098 10.966 1.00 45.03 86 GLN A O 1
ATOM 722 N N . LEU A 1 87 ? 18.733 -3.788 10.065 1.00 48.69 87 LEU A N 1
ATOM 723 C CA . LEU A 1 87 ? 19.788 -4.201 10.999 1.00 48.69 87 LEU A CA 1
ATOM 724 C C . LEU A 1 87 ? 19.504 -3.911 12.496 1.00 48.69 87 LEU A C 1
ATOM 726 O O . LEU A 1 87 ? 19.802 -4.776 13.319 1.00 48.69 87 LEU A O 1
ATOM 730 N N . PRO A 1 88 ? 18.924 -2.763 12.907 1.00 47.38 88 PRO A N 1
ATOM 731 C CA . PRO A 1 88 ? 18.719 -2.485 14.332 1.00 47.38 88 PRO A CA 1
ATOM 732 C C . PRO A 1 88 ? 17.473 -3.143 14.949 1.00 47.38 88 PRO A C 1
ATOM 734 O O . PRO A 1 88 ? 17.395 -3.213 16.173 1.00 47.38 88 PRO A O 1
ATOM 737 N N . LEU A 1 89 ? 16.510 -3.644 14.162 1.00 45.66 89 LEU A N 1
ATOM 738 C CA . LEU A 1 89 ? 15.289 -4.261 14.715 1.00 45.66 89 LEU A CA 1
ATOM 739 C C . LEU A 1 89 ? 15.443 -5.753 15.047 1.00 45.66 89 LEU A C 1
ATOM 741 O O . LEU A 1 89 ? 14.628 -6.290 15.788 1.00 45.66 89 LEU A O 1
ATOM 745 N N . VAL A 1 90 ? 16.487 -6.413 14.537 1.00 43.53 90 VAL A N 1
ATOM 746 C CA . VAL A 1 90 ? 16.771 -7.834 14.818 1.00 43.53 90 VAL A CA 1
ATOM 747 C C . VAL A 1 90 ? 17.762 -7.997 15.983 1.00 43.53 90 VAL A C 1
ATOM 749 O O . VAL A 1 90 ? 17.882 -9.072 16.558 1.00 43.53 90 VAL A O 1
ATOM 752 N N . LEU A 1 91 ? 18.460 -6.926 16.378 1.00 42.56 91 LEU A N 1
ATOM 753 C CA . LEU A 1 91 ? 19.531 -6.974 17.383 1.00 42.56 91 LEU A CA 1
ATOM 754 C C . LEU A 1 91 ? 19.125 -6.481 18.780 1.00 42.56 91 LEU A C 1
ATOM 756 O O . LEU A 1 91 ? 19.997 -6.336 19.644 1.00 42.56 91 LEU A O 1
ATOM 760 N N . SER A 1 92 ? 17.833 -6.253 19.046 1.00 44.66 92 SER A N 1
ATOM 761 C CA . SER A 1 92 ? 17.384 -5.811 20.375 1.00 44.66 92 SER A CA 1
ATOM 762 C C . SER A 1 92 ? 17.587 -6.844 21.487 1.00 44.66 92 SER A C 1
ATOM 764 O O . SER A 1 92 ? 17.415 -6.478 22.645 1.00 44.66 92 SER A O 1
ATOM 766 N N . ASP A 1 93 ? 18.012 -8.073 21.172 1.00 48.31 93 ASP A N 1
ATOM 767 C CA . ASP A 1 93 ? 18.278 -9.095 22.189 1.00 48.31 93 ASP A CA 1
ATOM 768 C C . ASP A 1 93 ? 19.760 -9.329 22.544 1.00 48.31 93 ASP A C 1
ATOM 770 O O . ASP A 1 93 ? 19.995 -9.984 23.555 1.00 48.31 93 ASP A O 1
ATOM 774 N N . ILE A 1 94 ? 20.786 -8.818 21.824 1.00 51.34 94 ILE A N 1
ATOM 775 C CA . ILE A 1 94 ? 22.193 -9.181 22.180 1.00 51.34 94 ILE A CA 1
ATOM 776 C C . ILE A 1 94 ? 23.268 -8.067 22.135 1.00 51.34 94 ILE A C 1
ATOM 778 O O . ILE A 1 94 ? 24.316 -8.242 22.752 1.00 51.34 94 ILE A O 1
ATOM 782 N N . THR A 1 95 ? 23.107 -6.885 21.529 1.00 49.22 95 THR A N 1
ATOM 783 C CA . THR A 1 95 ? 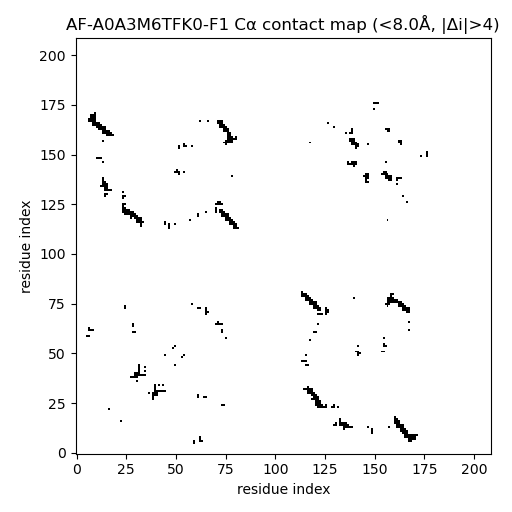24.293 -6.003 21.334 1.00 49.22 95 THR A CA 1
ATOM 784 C C . THR A 1 95 ? 24.131 -4.558 21.795 1.00 49.22 95 THR A C 1
ATOM 786 O O . THR A 1 95 ? 24.075 -3.643 20.980 1.00 49.22 95 THR A O 1
ATOM 789 N N . ASN A 1 96 ? 24.173 -4.327 23.113 1.00 47.09 96 ASN A N 1
ATOM 790 C CA . ASN A 1 96 ? 24.263 -2.976 23.699 1.00 47.09 96 ASN A CA 1
ATOM 791 C C . ASN A 1 96 ? 25.625 -2.661 24.364 1.00 47.09 96 ASN A C 1
ATOM 793 O O . ASN A 1 96 ? 25.739 -1.720 25.144 1.00 47.09 96 ASN A O 1
ATOM 797 N N . HIS A 1 97 ? 26.686 -3.423 24.069 1.00 44.34 97 HIS A N 1
ATOM 798 C CA . HIS A 1 97 ? 28.032 -3.097 24.579 1.00 44.34 97 HIS A CA 1
ATOM 799 C C . HIS A 1 97 ? 29.105 -2.906 23.499 1.00 44.34 97 HIS A C 1
ATOM 801 O O . HIS A 1 97 ? 30.065 -2.179 23.727 1.00 44.34 97 HIS A O 1
ATOM 807 N N . TYR A 1 98 ? 28.931 -3.466 22.296 1.00 40.19 98 TYR A N 1
ATOM 808 C CA . TYR A 1 98 ? 29.983 -3.443 21.267 1.00 40.19 98 TYR A CA 1
ATOM 809 C C . TYR A 1 98 ? 29.916 -2.245 20.297 1.00 40.19 98 TYR A C 1
ATOM 811 O O . TYR A 1 98 ? 30.919 -1.870 19.699 1.00 40.19 98 TYR A O 1
ATOM 819 N N . TYR A 1 99 ? 28.758 -1.589 20.156 1.00 45.25 99 TYR A N 1
ATOM 820 C CA . TYR A 1 99 ? 28.550 -0.548 19.134 1.00 45.25 99 TYR A CA 1
ATOM 821 C C . TYR A 1 99 ? 28.921 0.879 19.558 1.00 45.25 99 TYR A C 1
ATOM 823 O O . TYR A 1 99 ? 28.811 1.802 18.755 1.00 45.25 99 TYR A O 1
ATOM 831 N N . ARG A 1 100 ? 29.387 1.096 20.795 1.00 40.97 100 ARG A N 1
ATOM 832 C CA . ARG A 1 100 ? 29.661 2.456 21.291 1.00 40.97 100 ARG A CA 1
ATOM 833 C C . ARG A 1 100 ? 31.051 3.002 20.928 1.00 40.97 100 ARG A C 1
ATOM 835 O O . ARG A 1 100 ? 31.297 4.176 21.174 1.00 40.97 100 ARG A O 1
ATOM 842 N N . PHE A 1 101 ? 31.939 2.189 20.345 1.00 38.88 101 PHE A N 1
ATOM 843 C CA . PHE A 1 101 ? 33.350 2.558 20.140 1.00 38.88 101 PHE A CA 1
ATOM 844 C C . PHE A 1 101 ? 33.993 2.030 18.841 1.00 38.88 101 PHE A C 1
ATOM 846 O O . PHE A 1 101 ? 35.198 1.803 18.818 1.00 38.88 101 PHE A O 1
ATOM 853 N N . SER A 1 102 ? 33.250 1.844 17.742 1.00 40.31 102 SER A N 1
ATOM 854 C CA . SER A 1 102 ? 33.898 1.520 16.457 1.00 40.31 102 SER A CA 1
ATOM 855 C C . SER A 1 102 ? 34.167 2.787 15.627 1.00 40.31 102 SER A C 1
ATOM 857 O O . SER A 1 102 ? 33.215 3.398 15.140 1.00 40.31 102 SER A O 1
ATOM 859 N N . PRO A 1 103 ? 35.437 3.192 15.415 1.00 37.25 103 PRO A N 1
ATOM 860 C CA . PRO A 1 103 ? 35.801 4.356 14.600 1.00 37.25 103 PRO A CA 1
ATOM 861 C C . PRO A 1 103 ? 35.713 4.094 13.081 1.00 37.25 103 PRO A C 1
ATOM 863 O O . PRO A 1 103 ? 36.091 4.948 12.285 1.00 37.25 103 PRO A O 1
ATOM 866 N N . TYR A 1 104 ? 35.192 2.939 12.653 1.00 42.88 104 TYR A N 1
ATOM 867 C CA . TYR A 1 104 ? 35.075 2.545 11.242 1.00 42.88 104 TYR A CA 1
ATOM 868 C C . TYR A 1 104 ? 33.826 3.083 10.519 1.00 42.88 104 TYR A C 1
ATOM 870 O O . TYR A 1 104 ? 33.541 2.684 9.391 1.00 42.88 104 TYR A O 1
ATOM 878 N N . PHE A 1 105 ? 33.080 4.015 11.119 1.00 43.47 105 PHE A N 1
ATOM 879 C CA . PHE A 1 105 ? 31.873 4.580 10.496 1.00 43.47 105 PHE A CA 1
ATOM 880 C C . PHE A 1 105 ? 32.149 5.663 9.427 1.00 43.47 105 PHE A C 1
ATOM 882 O O . PHE A 1 105 ? 31.211 6.276 8.927 1.00 43.47 105 PHE A O 1
ATOM 889 N N . SER A 1 106 ? 33.413 5.886 9.038 1.00 39.47 106 SER A N 1
ATOM 890 C CA . SER A 1 106 ? 33.804 6.930 8.067 1.00 39.47 106 SER A CA 1
ATOM 891 C C . SER A 1 106 ? 34.129 6.444 6.650 1.00 39.47 106 SER A C 1
ATOM 893 O O . SER A 1 106 ? 34.585 7.242 5.837 1.00 39.47 106 SER A O 1
ATOM 895 N N . LEU A 1 107 ? 33.903 5.177 6.295 1.00 37.38 107 LEU A N 1
ATOM 896 C CA . LEU A 1 107 ? 34.230 4.685 4.949 1.00 37.38 107 LEU A CA 1
ATOM 897 C C . LEU A 1 107 ? 33.180 3.704 4.425 1.00 37.38 107 LEU A C 1
ATOM 899 O O . LEU A 1 107 ? 33.446 2.513 4.335 1.00 37.38 107 LEU A O 1
ATOM 903 N N . HIS A 1 108 ? 32.001 4.197 4.039 1.00 40.25 108 HIS A N 1
ATOM 904 C CA . HIS A 1 108 ? 31.177 3.494 3.052 1.00 40.25 108 HIS A CA 1
ATOM 905 C C . HIS A 1 108 ? 30.709 4.473 1.962 1.00 40.25 108 HIS A C 1
ATOM 907 O O . HIS A 1 108 ? 30.238 5.564 2.291 1.00 40.25 108 HIS A O 1
ATOM 913 N N . PRO A 1 109 ? 30.867 4.136 0.669 1.00 39.03 109 PRO A N 1
ATOM 914 C CA . PRO A 1 109 ? 30.678 5.074 -0.433 1.00 39.03 109 PRO A CA 1
ATOM 915 C C . PRO A 1 109 ? 29.219 5.518 -0.579 1.00 39.03 109 PRO A C 1
ATOM 917 O O . PRO A 1 109 ? 28.283 4.736 -0.427 1.00 39.03 109 PRO A O 1
ATOM 920 N N . HIS A 1 110 ? 29.048 6.777 -0.974 1.00 39.72 110 HIS A N 1
ATOM 921 C CA . HIS A 1 110 ? 27.800 7.499 -1.245 1.00 39.72 110 HIS A CA 1
ATOM 922 C C . HIS A 1 110 ? 26.951 6.975 -2.437 1.00 39.72 110 HIS A C 1
ATOM 924 O O . HIS A 1 110 ? 26.372 7.772 -3.171 1.00 39.72 110 HIS A O 1
ATOM 930 N N . HIS A 1 111 ? 26.821 5.661 -2.656 1.00 39.81 111 HIS A N 1
ATOM 931 C CA . HIS A 1 111 ? 26.127 5.119 -3.842 1.00 39.81 111 HIS A CA 1
ATOM 932 C C . HIS A 1 111 ? 25.169 3.943 -3.584 1.00 39.81 111 HIS A C 1
ATOM 934 O O . HIS A 1 111 ? 25.024 3.074 -4.438 1.00 39.81 111 HIS A O 1
ATOM 940 N N . SER A 1 112 ? 24.431 3.927 -2.470 1.00 41.81 112 SER A N 1
ATOM 941 C CA . SER A 1 112 ? 23.200 3.121 -2.412 1.00 41.81 112 SER A CA 1
ATOM 942 C C . SER A 1 112 ? 22.013 3.996 -2.818 1.00 41.81 112 SER A C 1
ATOM 944 O O . SER A 1 112 ? 21.584 4.878 -2.068 1.00 41.81 112 SER A O 1
ATOM 946 N N . LYS A 1 113 ? 21.519 3.804 -4.048 1.00 42.94 113 LYS A N 1
ATOM 947 C CA . LYS A 1 113 ? 20.232 4.343 -4.509 1.00 42.94 113 LYS A CA 1
ATOM 948 C C . LYS A 1 113 ? 19.135 3.832 -3.567 1.00 42.94 113 LYS A C 1
ATOM 950 O O . LYS A 1 113 ? 18.612 2.744 -3.761 1.00 42.94 113 LYS A O 1
ATOM 955 N N . THR A 1 114 ? 18.750 4.624 -2.573 1.00 46.91 114 THR A N 1
ATOM 956 C CA . THR A 1 114 ? 17.469 4.425 -1.885 1.00 46.91 114 THR A CA 1
ATOM 957 C C . THR A 1 114 ? 16.373 4.942 -2.814 1.00 46.91 114 THR A C 1
ATOM 959 O O . THR A 1 114 ? 16.045 6.133 -2.796 1.00 46.91 114 THR A O 1
ATOM 962 N N . MET A 1 115 ? 15.907 4.083 -3.711 1.00 49.97 115 MET A N 1
ATOM 963 C CA . MET A 1 115 ? 14.721 4.330 -4.525 1.00 49.97 115 MET A CA 1
ATOM 964 C C . MET A 1 115 ? 13.513 4.114 -3.601 1.00 49.97 115 MET A C 1
ATOM 966 O O . MET A 1 115 ? 13.412 3.068 -2.963 1.00 49.97 115 MET A O 1
ATOM 970 N N . PHE A 1 116 ? 12.708 5.159 -3.397 1.00 58.06 116 PHE A N 1
ATOM 971 C CA . PHE A 1 116 ? 11.457 5.075 -2.641 1.00 58.06 116 PHE A CA 1
ATOM 972 C C . PHE A 1 116 ? 10.358 4.890 -3.662 1.00 58.06 116 PHE A C 1
ATOM 974 O O . PHE A 1 116 ? 9.997 5.836 -4.360 1.00 58.06 116 PHE A O 1
ATOM 981 N N . ASP A 1 117 ? 9.918 3.654 -3.761 1.00 69.19 117 ASP A N 1
ATOM 982 C CA . ASP A 1 117 ? 9.343 3.112 -4.968 1.00 69.19 117 ASP A CA 1
ATOM 983 C C . ASP A 1 117 ? 8.207 2.186 -4.552 1.00 69.19 117 ASP A C 1
ATOM 985 O O . ASP A 1 117 ? 8.326 0.963 -4.593 1.00 69.19 117 ASP A O 1
ATOM 989 N N . ASP A 1 118 ? 7.135 2.792 -4.052 1.00 84.81 118 ASP A N 1
ATOM 990 C CA . ASP A 1 118 ? 6.024 2.035 -3.503 1.00 84.81 118 ASP A CA 1
ATOM 991 C C . ASP A 1 118 ? 5.167 1.416 -4.623 1.00 84.81 118 ASP A C 1
ATOM 993 O O . ASP A 1 118 ? 4.987 1.974 -5.719 1.00 84.81 118 ASP A O 1
ATOM 997 N N . GLU A 1 119 ? 4.611 0.245 -4.327 1.00 91.50 119 GLU A N 1
ATOM 998 C CA . GLU A 1 119 ? 3.745 -0.509 -5.231 1.00 91.50 119 GLU A CA 1
ATOM 999 C C . GLU A 1 119 ? 2.331 -0.589 -4.659 1.00 91.50 119 GLU A C 1
ATOM 1001 O O . GLU A 1 119 ? 2.130 -0.771 -3.457 1.00 91.50 119 GLU A O 1
ATOM 1006 N N . CYS A 1 120 ? 1.340 -0.407 -5.532 1.00 95.81 120 CYS A N 1
ATOM 1007 C CA . CYS A 1 120 ? -0.071 -0.464 -5.176 1.00 95.81 120 CYS A CA 1
ATOM 1008 C C . CYS A 1 120 ? -0.648 -1.804 -5.624 1.00 95.81 120 CYS A C 1
ATOM 1010 O O . CYS A 1 120 ? -0.772 -2.056 -6.826 1.00 95.81 120 CYS A O 1
ATOM 1012 N N . ASN A 1 121 ? -1.041 -2.628 -4.657 1.00 96.19 121 ASN A N 1
ATOM 1013 C CA . ASN A 1 121 ? -1.588 -3.957 -4.896 1.00 96.19 121 ASN A CA 1
ATOM 1014 C C . ASN A 1 121 ? -3.031 -4.064 -4.394 1.00 96.19 121 ASN A C 1
ATOM 1016 O O . ASN A 1 121 ? -3.419 -3.433 -3.409 1.00 96.19 121 ASN A O 1
ATOM 1020 N N . SER A 1 122 ? -3.840 -4.879 -5.057 1.00 97.00 122 SER A N 1
ATOM 1021 C CA . SER A 1 122 ? -5.204 -5.206 -4.642 1.00 97.00 122 SER A CA 1
ATOM 1022 C C . SER A 1 122 ? -5.584 -6.598 -5.159 1.00 97.00 122 SER A C 1
ATOM 1024 O O . SER A 1 122 ? -4.714 -7.347 -5.590 1.00 97.00 122 SER A O 1
ATOM 1026 N N . GLY A 1 123 ? -6.848 -6.996 -5.083 1.00 94.56 123 GLY A N 1
ATOM 1027 C CA . GLY A 1 123 ? -7.270 -8.297 -5.587 1.00 94.56 123 GLY A CA 1
ATOM 1028 C C . GLY A 1 123 ? -8.681 -8.690 -5.181 1.00 94.56 123 GLY A C 1
ATOM 1029 O O . GLY A 1 123 ? -9.254 -8.169 -4.215 1.00 94.56 123 GLY A O 1
ATOM 1030 N N . ASP A 1 124 ? -9.228 -9.638 -5.935 1.00 93.75 124 ASP A N 1
ATOM 1031 C CA . ASP A 1 124 ? -10.504 -10.272 -5.626 1.00 93.75 124 ASP A CA 1
ATOM 1032 C C . ASP A 1 124 ? -10.400 -11.078 -4.328 1.00 93.75 124 ASP A C 1
ATOM 1034 O O . ASP A 1 124 ? -9.411 -11.763 -4.077 1.00 93.75 124 ASP A O 1
ATOM 1038 N N . GLY A 1 125 ? -11.414 -10.972 -3.468 1.00 92.94 125 GLY A N 1
ATOM 1039 C CA . GLY A 1 125 ? -11.383 -11.605 -2.144 1.00 92.94 125 GLY A CA 1
ATOM 1040 C C . GLY A 1 125 ? -10.353 -10.995 -1.180 1.00 92.94 125 GLY A C 1
ATOM 1041 O O . GLY A 1 125 ? -10.057 -11.570 -0.128 1.00 92.94 125 GLY A O 1
ATOM 1042 N N . GLY A 1 126 ? -9.764 -9.843 -1.527 1.00 93.62 126 GLY A N 1
ATOM 1043 C CA . GLY A 1 126 ? -8.730 -9.208 -0.718 1.00 93.62 126 GLY A CA 1
ATOM 1044 C C . GLY A 1 126 ? -9.218 -8.835 0.683 1.00 93.62 126 GLY A C 1
ATOM 1045 O O . GLY A 1 126 ? -8.459 -8.957 1.638 1.00 93.62 126 GLY A O 1
ATOM 1046 N N . LEU A 1 127 ? -10.485 -8.430 0.842 1.00 95.38 127 LEU A N 1
ATOM 1047 C CA . LEU A 1 127 ? -11.044 -8.047 2.147 1.00 95.38 127 LEU A CA 1
ATOM 1048 C C . LEU A 1 127 ? -11.104 -9.235 3.116 1.00 95.38 127 LEU A C 1
ATOM 1050 O O . LEU A 1 127 ? -10.951 -9.065 4.321 1.00 95.38 127 LEU A O 1
ATOM 1054 N N . GLU A 1 128 ? -11.297 -10.436 2.594 1.00 95.31 128 GLU A N 1
ATOM 1055 C CA . GLU A 1 128 ? -11.405 -11.666 3.365 1.00 95.31 128 GLU A CA 1
ATOM 1056 C C . GLU A 1 128 ? -10.030 -12.289 3.639 1.00 95.31 128 GLU A C 1
ATOM 1058 O O . GLU A 1 128 ? -9.859 -13.010 4.621 1.00 95.31 128 GLU A O 1
ATOM 1063 N N . THR A 1 129 ? -9.037 -12.012 2.787 1.00 94.31 129 THR A N 1
ATOM 1064 C CA . THR A 1 129 ? -7.773 -12.765 2.759 1.00 94.31 129 THR A CA 1
ATOM 1065 C C . THR A 1 129 ? -6.525 -11.954 3.106 1.00 94.31 129 THR A C 1
ATOM 1067 O O . THR A 1 129 ? -5.495 -12.560 3.401 1.00 94.31 129 THR A O 1
ATOM 1070 N N . TYR A 1 130 ? -6.580 -10.615 3.136 1.00 94.81 130 TYR A N 1
ATOM 1071 C CA . TYR A 1 130 ? -5.400 -9.744 3.319 1.00 94.81 130 TYR A CA 1
ATOM 1072 C C . TYR A 1 130 ? -4.551 -10.054 4.561 1.00 94.81 130 TYR A C 1
ATOM 1074 O O . TYR A 1 130 ? -3.360 -9.763 4.587 1.00 94.81 130 TYR A O 1
ATOM 1082 N N . SER A 1 131 ? -5.160 -10.615 5.605 1.00 94.81 131 SER A N 1
ATOM 1083 C CA . SER A 1 131 ? -4.513 -10.882 6.893 1.00 94.81 131 SER A CA 1
ATOM 1084 C C . SER A 1 131 ? -4.017 -12.320 7.059 1.00 94.81 131 SER A C 1
ATOM 1086 O O . SER A 1 131 ? -3.473 -12.658 8.112 1.00 94.81 131 SER A O 1
ATOM 1088 N N . ARG A 1 132 ? -4.179 -13.166 6.033 1.00 93.88 132 ARG A N 1
ATOM 1089 C CA . ARG A 1 132 ? -3.921 -14.612 6.092 1.00 93.88 132 ARG A CA 1
ATOM 1090 C C . ARG A 1 132 ? -2.517 -14.968 6.584 1.00 93.88 132 ARG A C 1
ATOM 1092 O O . ARG A 1 132 ? -2.379 -15.870 7.403 1.00 93.88 132 ARG A O 1
ATOM 1099 N N . ASP A 1 133 ? -1.491 -14.261 6.116 1.00 91.81 133 ASP A N 1
ATOM 1100 C CA . ASP A 1 133 ? -0.087 -14.571 6.440 1.00 91.81 133 ASP A CA 1
ATOM 1101 C C . ASP A 1 133 ? 0.347 -13.990 7.814 1.00 91.81 133 ASP A C 1
ATOM 1103 O O . ASP A 1 133 ? 1.488 -14.149 8.275 1.00 91.81 133 ASP A O 1
ATOM 1107 N N . GLY A 1 134 ? -0.598 -13.353 8.513 1.00 94.06 134 GLY A N 1
ATOM 1108 C CA . GLY A 1 134 ? -0.463 -12.843 9.868 1.00 94.06 134 GLY A CA 1
ATOM 1109 C C . GLY A 1 134 ? 0.075 -11.410 9.952 1.00 94.06 134 GLY A C 1
ATOM 1110 O O . GLY A 1 134 ? 0.653 -10.879 8.998 1.00 94.06 134 GLY A O 1
ATOM 1111 N N . PRO A 1 135 ? -0.113 -10.755 11.111 1.00 95.19 135 PRO A N 1
ATOM 1112 C CA . PRO A 1 135 ? 0.358 -9.394 11.328 1.00 95.19 135 PRO A CA 1
ATOM 1113 C C . PRO A 1 135 ? 1.889 -9.329 11.429 1.00 95.19 135 PRO A C 1
ATOM 1115 O O . PRO A 1 135 ? 2.554 -10.277 11.856 1.00 95.19 135 PRO A O 1
ATOM 1118 N N . THR A 1 136 ? 2.452 -8.169 11.097 1.00 91.62 136 THR A N 1
ATOM 1119 C CA . THR A 1 136 ? 3.878 -7.850 11.262 1.00 91.62 136 THR A CA 1
ATOM 1120 C C . THR A 1 136 ? 4.061 -6.400 11.717 1.00 91.62 136 THR A C 1
ATOM 1122 O O . THR A 1 136 ? 3.122 -5.608 11.722 1.00 91.62 136 THR A O 1
ATOM 1125 N N . ARG A 1 137 ? 5.276 -6.042 12.146 1.00 89.31 137 ARG A N 1
ATOM 1126 C CA . ARG A 1 137 ? 5.649 -4.671 12.551 1.00 89.31 137 ARG A CA 1
ATOM 1127 C C . ARG A 1 137 ? 6.527 -3.967 11.514 1.00 89.31 137 ARG A C 1
ATOM 1129 O O . ARG A 1 137 ? 7.087 -2.918 11.803 1.00 89.31 137 ARG A O 1
ATOM 1136 N N . GLN A 1 138 ? 6.654 -4.551 10.327 1.00 89.81 138 GLN A N 1
ATOM 1137 C CA . GLN A 1 138 ? 7.524 -4.091 9.242 1.00 89.81 138 GLN A CA 1
ATOM 1138 C C . GLN A 1 138 ? 6.822 -3.093 8.304 1.00 89.81 138 GLN A C 1
ATOM 1140 O O . GLN A 1 138 ? 7.032 -3.092 7.096 1.00 89.81 138 GLN A O 1
ATOM 1145 N N . CYS A 1 139 ? 5.978 -2.233 8.873 1.00 90.38 139 CYS A N 1
ATOM 1146 C CA . CYS A 1 139 ? 5.397 -1.099 8.167 1.00 90.38 139 CYS A CA 1
ATOM 1147 C C . CYS A 1 139 ? 5.764 0.182 8.888 1.00 90.38 139 CYS A C 1
ATOM 1149 O O . CYS A 1 139 ? 5.742 0.243 10.124 1.00 90.38 139 CYS A O 1
ATOM 1151 N N . PHE A 1 140 ? 6.052 1.211 8.103 1.00 87.56 140 PHE A N 1
ATOM 1152 C CA . PHE A 1 140 ? 6.591 2.454 8.614 1.00 87.56 140 PHE A CA 1
ATOM 1153 C C . PHE A 1 140 ? 5.951 3.666 7.945 1.00 87.56 140 PHE A C 1
ATOM 1155 O O . PHE A 1 140 ? 5.406 3.598 6.840 1.00 87.56 140 PHE A O 1
ATOM 1162 N N . THR A 1 141 ? 6.029 4.794 8.641 1.00 86.12 141 THR A N 1
ATOM 1163 C CA . THR A 1 141 ? 5.715 6.106 8.076 1.00 86.12 141 THR A CA 1
ATOM 1164 C C . THR A 1 141 ? 6.894 6.621 7.253 1.00 86.12 141 THR A C 1
ATOM 1166 O O . THR A 1 141 ? 7.999 6.072 7.285 1.00 86.12 141 THR A O 1
ATOM 1169 N N . THR A 1 142 ? 6.724 7.766 6.589 1.00 80.12 142 THR A N 1
ATOM 1170 C CA . THR A 1 142 ? 7.829 8.399 5.853 1.00 80.12 142 THR A CA 1
ATOM 1171 C C . THR A 1 142 ? 8.987 8.864 6.746 1.00 80.12 142 THR A C 1
ATOM 1173 O O . THR A 1 142 ? 10.029 9.276 6.241 1.00 80.12 142 THR A O 1
ATOM 1176 N N . LYS A 1 143 ? 8.802 8.838 8.073 1.00 80.75 143 LYS A N 1
ATOM 1177 C CA . LYS A 1 143 ? 9.827 9.130 9.084 1.00 80.75 143 LYS A CA 1
ATOM 1178 C C . LYS A 1 143 ? 10.484 7.871 9.655 1.00 80.75 143 LYS A C 1
ATOM 1180 O O . LYS A 1 143 ? 11.268 7.992 10.590 1.00 80.75 143 LYS A O 1
ATOM 1185 N N . TYR A 1 144 ? 10.182 6.692 9.107 1.00 79.12 144 TYR A N 1
ATOM 1186 C CA . TYR A 1 144 ? 10.631 5.394 9.625 1.00 79.12 144 TYR A CA 1
ATOM 1187 C C . TYR A 1 144 ? 10.115 5.076 11.035 1.00 79.12 144 TYR A C 1
ATOM 1189 O O . TYR A 1 144 ? 10.692 4.263 11.753 1.00 79.12 144 TYR A O 1
ATOM 1197 N N . GLU A 1 145 ? 9.018 5.712 11.442 1.00 84.00 145 GLU A N 1
ATOM 1198 C CA . GLU A 1 145 ? 8.348 5.407 12.703 1.00 84.00 145 GLU A CA 1
ATOM 1199 C C . GLU A 1 145 ? 7.429 4.193 12.493 1.00 84.00 145 GLU A C 1
ATOM 1201 O O . GLU A 1 145 ? 6.795 4.105 11.434 1.00 84.00 145 GLU A O 1
ATOM 1206 N N . PRO A 1 146 ? 7.334 3.256 13.457 1.00 86.81 146 PRO A N 1
ATOM 1207 C CA . PRO A 1 146 ? 6.375 2.161 13.381 1.00 86.81 146 PRO A CA 1
ATOM 1208 C C . PRO A 1 146 ? 4.953 2.684 13.184 1.00 86.81 146 PRO A C 1
ATOM 1210 O O . PRO A 1 146 ? 4.544 3.654 13.824 1.00 86.81 146 PRO A O 1
ATOM 1213 N N . CYS A 1 147 ? 4.188 2.016 12.328 1.00 88.06 147 CYS A N 1
ATOM 1214 C CA . CYS A 1 147 ? 2.800 2.385 12.097 1.00 88.06 147 CYS A CA 1
ATOM 1215 C C . CYS A 1 147 ? 1.933 2.180 13.342 1.00 88.06 147 CYS A C 1
ATOM 1217 O O . CYS A 1 147 ? 1.813 1.069 13.858 1.00 88.06 147 CYS A O 1
ATOM 1219 N N . ASP A 1 148 ? 1.291 3.256 13.781 1.00 80.94 148 ASP A N 1
ATOM 1220 C CA . ASP A 1 148 ? 0.292 3.243 14.841 1.00 80.94 148 ASP A CA 1
ATOM 1221 C C . ASP A 1 148 ? -1.119 3.201 14.223 1.00 80.94 148 ASP A C 1
ATOM 1223 O O . ASP A 1 148 ? -1.481 4.026 13.377 1.00 80.94 148 ASP A O 1
ATOM 1227 N N . LEU A 1 149 ? -1.903 2.190 14.614 1.00 77.12 149 LEU A N 1
ATOM 1228 C CA . LEU A 1 149 ? -3.300 2.004 14.197 1.00 77.12 149 LEU A CA 1
ATOM 1229 C C . LEU A 1 149 ? -4.287 2.733 15.118 1.00 77.12 149 LEU A C 1
ATOM 1231 O O . LEU A 1 149 ? -5.438 2.939 14.744 1.00 77.12 149 LEU A O 1
ATOM 1235 N N . THR A 1 150 ? -3.842 3.106 16.319 1.00 67.75 150 THR A N 1
ATOM 1236 C CA . THR A 1 150 ? -4.641 3.786 17.345 1.00 67.75 150 THR A CA 1
ATOM 1237 C C . THR A 1 150 ? -4.586 5.298 17.196 1.00 67.75 150 THR A C 1
ATOM 1239 O O . THR A 1 150 ? -5.567 5.979 17.494 1.00 67.75 150 THR A O 1
ATOM 1242 N N . CYS A 1 151 ? -3.471 5.814 16.673 1.00 60.38 151 CYS A N 1
ATOM 1243 C CA . CYS A 1 151 ? -3.300 7.225 16.402 1.00 60.38 151 CYS A CA 1
ATOM 1244 C C . CYS A 1 151 ? -2.533 7.513 15.115 1.00 60.38 151 CYS A C 1
ATOM 1246 O O . CYS A 1 151 ? -1.418 7.054 14.895 1.00 60.38 151 CYS A O 1
ATOM 1248 N N . GLY A 1 152 ? -3.104 8.401 14.301 1.00 60.62 152 GLY A N 1
ATOM 1249 C CA . GLY A 1 152 ? -2.322 9.193 13.365 1.00 60.62 152 GLY A CA 1
ATOM 1250 C C . GLY A 1 152 ? -2.954 9.351 11.994 1.00 60.62 152 GLY A C 1
ATOM 1251 O O . GLY A 1 152 ? -3.259 8.385 11.300 1.00 60.62 152 GLY A O 1
ATOM 1252 N N . GLU A 1 153 ? -2.998 10.601 11.547 1.00 64.81 153 GLU A N 1
ATOM 1253 C CA . GLU A 1 153 ? -3.130 10.967 10.135 1.00 64.81 153 GLU A CA 1
ATOM 1254 C C . GLU A 1 153 ? -1.939 10.492 9.283 1.00 64.81 153 GLU A C 1
ATOM 1256 O O . GLU A 1 153 ? -1.962 10.649 8.068 1.00 64.81 153 GLU A O 1
ATOM 1261 N N . GLN A 1 154 ? -0.867 9.974 9.900 1.00 85.62 154 GLN A N 1
ATOM 1262 C CA . GLN A 1 154 ? 0.360 9.650 9.179 1.00 85.62 154 GLN A CA 1
ATOM 1263 C C . GLN A 1 154 ? 0.141 8.459 8.236 1.00 85.62 154 GLN A C 1
ATOM 1265 O O . GLN A 1 154 ? -0.270 7.396 8.702 1.00 85.62 154 GLN A O 1
ATOM 1270 N N . PRO A 1 155 ? 0.407 8.594 6.932 1.00 89.25 155 PRO A N 1
ATOM 1271 C CA . PRO A 1 155 ? 0.322 7.480 6.002 1.00 89.25 155 PRO A CA 1
ATOM 1272 C C . PRO A 1 155 ? 1.402 6.424 6.291 1.00 89.25 155 PRO A C 1
ATOM 1274 O O . PRO A 1 155 ? 2.432 6.722 6.900 1.00 89.25 155 PRO A O 1
ATOM 1277 N N . CYS A 1 156 ? 1.149 5.190 5.862 1.00 91.94 156 CYS A N 1
ATOM 1278 C CA . CYS A 1 156 ? 1.940 4.009 6.181 1.00 91.94 156 CYS A CA 1
ATOM 1279 C C . CYS A 1 156 ? 2.151 3.141 4.942 1.00 91.94 156 CYS A C 1
ATOM 1281 O O . CYS A 1 156 ? 1.316 3.097 4.044 1.00 91.94 156 CYS A O 1
ATOM 1283 N N . THR A 1 157 ? 3.270 2.437 4.913 1.00 92.06 157 THR A N 1
ATOM 1284 C CA . THR A 1 157 ? 3.633 1.526 3.826 1.00 92.06 157 THR A CA 1
ATOM 1285 C C . THR A 1 157 ? 4.440 0.364 4.396 1.00 92.06 157 THR A C 1
ATOM 1287 O O . THR A 1 157 ? 5.112 0.513 5.424 1.00 92.06 157 THR A O 1
ATOM 1290 N N . GLY A 1 158 ? 4.297 -0.816 3.797 1.00 90.44 158 GLY A N 1
ATOM 1291 C CA . GLY A 1 158 ? 5.058 -2.004 4.165 1.00 90.44 158 GLY A CA 1
ATOM 1292 C C . GLY A 1 158 ? 6.434 -2.033 3.505 1.00 90.44 158 GLY A C 1
ATOM 1293 O O . GLY A 1 158 ? 6.639 -1.448 2.445 1.00 90.44 158 GLY A O 1
ATOM 1294 N N . THR A 1 159 ? 7.396 -2.707 4.130 1.00 85.44 159 THR A N 1
ATOM 1295 C CA . THR A 1 159 ? 8.691 -3.004 3.495 1.00 85.44 159 THR A CA 1
ATOM 1296 C C . THR A 1 159 ? 8.583 -4.208 2.551 1.00 85.44 159 THR A C 1
ATOM 1298 O O . THR A 1 159 ? 7.492 -4.668 2.234 1.00 85.44 159 THR A O 1
ATOM 1301 N N . GLU A 1 160 ? 9.715 -4.759 2.112 1.00 81.75 160 GLU A N 1
ATOM 1302 C CA . GLU A 1 160 ? 9.751 -6.024 1.371 1.00 81.75 160 GLU A CA 1
ATOM 1303 C C . GLU A 1 160 ? 8.963 -7.136 2.097 1.00 81.75 160 GLU A C 1
ATOM 1305 O O . GLU A 1 160 ? 9.071 -7.284 3.319 1.00 81.75 160 GLU A O 1
ATOM 1310 N N . ASN A 1 161 ? 8.164 -7.899 1.339 1.00 86.88 161 ASN A N 1
ATOM 1311 C CA . ASN A 1 161 ? 7.294 -8.985 1.821 1.00 86.88 161 ASN A CA 1
ATOM 1312 C C . ASN A 1 161 ? 6.284 -8.556 2.898 1.00 86.88 161 ASN A C 1
ATOM 1314 O O . ASN A 1 161 ? 5.921 -9.333 3.786 1.00 86.88 161 ASN A O 1
ATOM 1318 N N . THR A 1 162 ? 5.871 -7.291 2.878 1.00 91.19 162 THR A N 1
ATOM 1319 C CA . THR A 1 162 ? 4.923 -6.728 3.836 1.00 91.19 162 THR A CA 1
ATOM 1320 C C . THR A 1 162 ? 4.021 -5.718 3.139 1.00 91.19 162 THR A C 1
ATOM 1322 O O . THR A 1 162 ? 4.496 -4.825 2.446 1.00 91.19 162 THR A O 1
ATOM 1325 N N . LEU A 1 163 ? 2.718 -5.797 3.402 1.00 94.06 163 LEU A N 1
ATOM 1326 C CA . LEU A 1 163 ? 1.729 -4.829 2.938 1.00 94.06 163 LEU A CA 1
ATOM 1327 C C . LEU A 1 163 ? 1.175 -4.050 4.131 1.00 94.06 163 LEU A C 1
ATOM 1329 O O . LEU A 1 163 ? 0.706 -4.639 5.113 1.00 94.06 163 LEU A O 1
ATOM 1333 N N . PHE A 1 164 ? 1.150 -2.720 4.027 1.00 95.38 164 PHE A N 1
ATOM 1334 C CA . PHE A 1 164 ? 0.225 -1.936 4.839 1.00 95.38 164 PHE A CA 1
ATOM 1335 C C . PHE A 1 164 ? -1.110 -1.841 4.102 1.00 95.38 164 PHE A C 1
ATOM 1337 O O . PHE A 1 164 ? -1.184 -1.292 3.001 1.00 95.38 164 PHE A O 1
ATOM 1344 N N . VAL A 1 165 ? -2.162 -2.393 4.7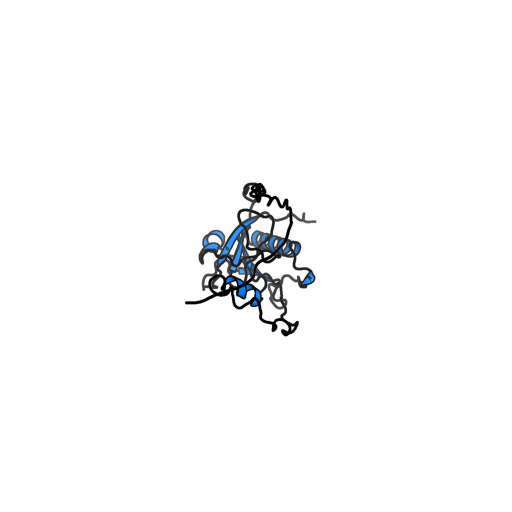02 1.00 96.69 165 VAL A N 1
ATOM 1345 C CA . VAL A 1 165 ? -3.462 -2.587 4.057 1.00 96.69 165 VAL A CA 1
ATOM 1346 C C . VAL A 1 165 ? -4.448 -1.502 4.480 1.00 96.69 165 VAL A C 1
ATOM 1348 O O . VAL A 1 165 ? -4.594 -1.169 5.661 1.00 96.69 165 VAL A O 1
ATOM 1351 N N . TYR A 1 166 ? -5.162 -0.984 3.489 1.00 95.88 166 TYR A N 1
ATOM 1352 C CA . TYR A 1 166 ? -6.217 0.008 3.592 1.00 95.88 166 TYR A CA 1
ATOM 1353 C C . TYR A 1 166 ? -7.537 -0.564 3.067 1.00 95.88 166 TYR A C 1
ATOM 1355 O O . TYR A 1 166 ? -7.549 -1.310 2.091 1.00 95.88 166 TYR A O 1
ATOM 1363 N N . GLN A 1 167 ? -8.658 -0.176 3.670 1.00 96.06 167 GLN A N 1
ATOM 1364 C CA . GLN A 1 167 ? -10.006 -0.520 3.207 1.00 96.06 167 GLN A CA 1
ATOM 1365 C C . 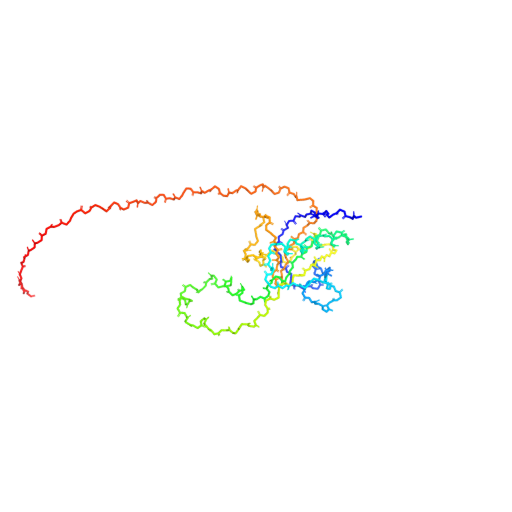GLN A 1 167 ? -10.705 0.713 2.656 1.00 96.06 167 GLN A C 1
ATOM 1367 O O . GLN A 1 167 ? -10.738 1.744 3.323 1.00 96.06 167 GLN A O 1
ATOM 1372 N N . LEU A 1 168 ? -11.313 0.617 1.478 1.00 95.50 168 LEU A N 1
ATOM 1373 C CA . LEU A 1 168 ? -12.137 1.690 0.930 1.00 95.50 168 LEU A CA 1
ATOM 1374 C C . LEU A 1 168 ? -13.412 1.893 1.751 1.00 95.50 168 LEU A C 1
ATOM 1376 O O . LEU A 1 168 ? -14.038 0.941 2.210 1.00 95.50 168 LEU A O 1
ATOM 1380 N N . GLY A 1 169 ? -13.838 3.146 1.870 1.00 90.62 169 GLY A N 1
ATOM 1381 C CA . GLY A 1 169 ? -15.068 3.520 2.562 1.00 90.62 169 GLY A CA 1
ATOM 1382 C C . GLY A 1 169 ? -14.834 4.601 3.605 1.00 90.62 169 GLY A C 1
ATOM 1383 O O . GLY A 1 169 ? -13.699 4.974 3.896 1.00 90.62 169 GLY A O 1
ATOM 1384 N N . LYS A 1 170 ? -15.932 5.119 4.165 1.00 78.38 170 LYS A N 1
ATOM 1385 C CA . LYS A 1 170 ? -15.875 6.171 5.185 1.00 78.38 170 LYS A CA 1
ATOM 1386 C C . LYS A 1 170 ? -14.928 5.755 6.307 1.00 78.38 170 LYS A C 1
ATOM 1388 O O . LYS A 1 170 ? -15.052 4.614 6.765 1.00 78.38 170 LYS A O 1
ATOM 1393 N N . PRO A 1 171 ? -14.042 6.651 6.779 1.00 68.56 171 PRO A N 1
ATOM 1394 C CA . PRO A 1 171 ? -13.304 6.387 7.994 1.00 68.56 171 PRO A CA 1
ATOM 1395 C C . PRO A 1 171 ? -14.327 6.072 9.088 1.00 68.56 171 PRO A C 1
ATOM 1397 O O . PRO A 1 171 ? -15.167 6.908 9.441 1.00 68.56 171 PRO A O 1
ATOM 1400 N N . SER A 1 172 ? -14.313 4.832 9.575 1.00 59.66 172 SER A N 1
ATOM 1401 C CA . SER A 1 172 ? -14.950 4.501 10.839 1.00 59.66 172 SER A CA 1
ATOM 1402 C C . SER A 1 172 ? -14.363 5.478 11.849 1.00 59.66 172 SER A C 1
ATOM 1404 O O . SER A 1 172 ? -13.166 5.758 11.806 1.00 59.66 172 SER A O 1
ATOM 1406 N N . LYS A 1 173 ? -15.202 6.112 12.670 1.00 49.81 173 LYS A N 1
ATOM 1407 C CA . LYS A 1 173 ? -14.725 7.065 13.673 1.00 49.81 173 LYS A CA 1
ATOM 1408 C C . LYS A 1 173 ? -13.786 6.319 14.628 1.00 49.81 173 LYS A C 1
ATOM 1410 O O . LYS A 1 173 ? -14.245 5.812 15.647 1.00 49.81 173 LYS A O 1
ATOM 1415 N N . SER A 1 174 ? -12.4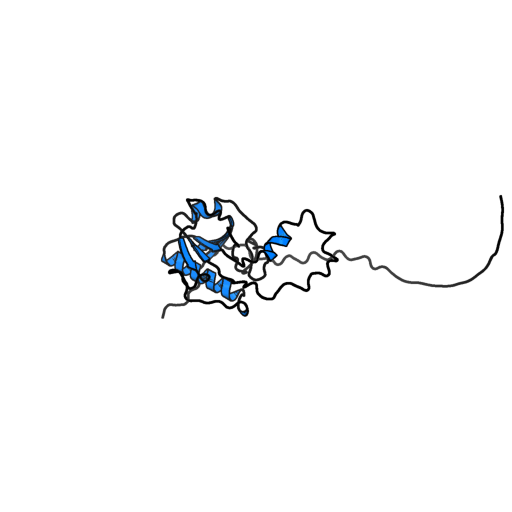93 6.236 14.316 1.00 47.25 174 SER A N 1
ATOM 1416 C CA . SER A 1 174 ? -11.490 5.940 15.321 1.00 47.25 174 SER A CA 1
ATOM 1417 C C . SER A 1 174 ? -11.560 7.123 16.269 1.00 47.25 174 SER A C 1
ATOM 1419 O O . SER A 1 174 ? -11.484 8.277 15.836 1.00 47.25 174 SER A O 1
ATOM 1421 N N . SER A 1 175 ? -11.823 6.832 17.538 1.00 47.00 175 SER A N 1
ATOM 1422 C CA . SER A 1 175 ? -11.699 7.755 18.660 1.00 47.00 175 SER A CA 1
ATOM 1423 C C . SER A 1 175 ? -10.668 8.842 18.368 1.00 47.00 175 SER A C 1
ATOM 1425 O O . SER A 1 175 ? -9.535 8.532 17.999 1.00 47.00 175 SER A O 1
ATOM 1427 N N . SER A 1 176 ? -11.076 10.104 18.511 1.00 45.25 176 SER A N 1
ATOM 1428 C CA . SER A 1 176 ? -10.167 11.246 18.516 1.00 45.25 176 SER A CA 1
ATOM 1429 C C . SER A 1 176 ? -8.898 10.877 19.276 1.00 45.25 176 SER A C 1
ATOM 1431 O O . SER A 1 176 ? -9.005 10.447 20.426 1.00 45.25 176 SER A O 1
ATOM 1433 N N . CYS A 1 177 ? -7.729 11.046 18.660 1.00 50.72 177 CYS A N 1
ATOM 1434 C CA . CYS A 1 177 ? -6.466 11.003 19.381 1.00 50.72 177 CYS A CA 1
ATOM 1435 C C . CYS A 1 177 ? -6.525 12.038 20.499 1.00 50.72 177 CYS A C 1
ATOM 1437 O O . CYS A 1 177 ? -6.296 13.226 20.277 1.00 50.72 177 CYS A O 1
ATOM 1439 N N . SER A 1 178 ? -6.864 11.606 21.708 1.00 43.38 178 SER A N 1
ATOM 1440 C CA . SER A 1 178 ? -6.523 12.368 22.890 1.00 43.38 178 SER A CA 1
ATOM 1441 C C . SER A 1 178 ? -5.007 12.319 22.958 1.00 43.38 178 SER A C 1
ATOM 1443 O O . SER A 1 178 ? -4.420 11.243 23.068 1.00 43.38 178 SER A O 1
ATOM 1445 N N . THR A 1 179 ? -4.364 13.478 22.840 1.00 38.91 179 THR A N 1
ATOM 1446 C CA . THR A 1 179 ? -2.976 13.644 23.269 1.00 38.91 179 THR A CA 1
ATOM 1447 C C . THR A 1 179 ? -2.795 12.908 24.595 1.00 38.91 179 THR A C 1
ATOM 1449 O O . THR A 1 179 ? -3.622 13.128 25.488 1.00 38.91 179 THR A O 1
ATOM 1452 N N . PRO A 1 180 ? -1.767 12.055 24.759 1.00 41.47 180 PRO A N 1
ATOM 1453 C CA . PRO A 1 180 ? -1.425 11.544 26.072 1.00 41.47 180 PRO A CA 1
ATOM 1454 C C . PRO A 1 180 ? -1.307 12.751 26.996 1.00 41.47 180 PRO A C 1
ATOM 1456 O O . PRO A 1 180 ? -0.479 13.637 26.761 1.00 41.47 180 PRO A O 1
ATOM 1459 N N . ASN A 1 181 ? -2.187 12.831 27.995 1.00 41.34 181 ASN A N 1
ATOM 1460 C CA . ASN A 1 181 ? -2.000 13.765 29.089 1.00 41.34 181 ASN A CA 1
ATOM 1461 C C . ASN A 1 181 ? -0.577 13.536 29.581 1.00 41.34 181 ASN A C 1
ATOM 1463 O O . ASN A 1 181 ? -0.221 12.410 29.925 1.00 41.34 181 ASN A O 1
ATOM 1467 N N . LYS A 1 182 ? 0.239 14.591 29.542 1.00 39.72 182 LYS A N 1
ATOM 1468 C CA . LYS A 1 182 ? 1.561 14.616 30.158 1.00 39.72 182 LYS A CA 1
ATOM 1469 C C . LYS A 1 182 ? 1.384 14.068 31.574 1.00 39.72 182 LYS A C 1
ATOM 1471 O O . LYS A 1 182 ? 0.819 14.751 32.425 1.00 39.72 182 LYS A O 1
ATOM 1476 N N . THR A 1 183 ? 1.809 12.830 31.813 1.00 33.34 183 THR A N 1
ATOM 1477 C CA . THR A 1 183 ? 1.982 12.328 33.172 1.00 33.34 183 THR A CA 1
ATOM 1478 C C . THR A 1 183 ? 2.891 13.340 33.867 1.00 33.34 183 THR A C 1
ATOM 1480 O O . THR A 1 183 ? 3.944 13.655 33.300 1.00 33.34 183 THR A O 1
ATOM 1483 N N . PRO A 1 184 ? 2.499 13.915 35.017 1.00 39.47 184 PRO A N 1
ATOM 1484 C CA . PRO A 1 184 ? 3.377 14.801 35.758 1.00 39.47 184 PRO A CA 1
ATOM 1485 C C . PRO A 1 184 ? 4.700 14.080 35.994 1.00 39.47 184 PRO A C 1
ATOM 1487 O O . PRO A 1 184 ? 4.732 12.971 36.527 1.00 39.47 184 PRO A O 1
ATOM 1490 N N . GLU A 1 185 ? 5.774 14.699 35.518 1.00 39.12 185 GLU A N 1
ATOM 1491 C CA . GLU A 1 185 ? 7.143 14.293 35.790 1.00 39.12 185 GLU A CA 1
ATOM 1492 C C . GLU A 1 185 ? 7.288 14.065 37.305 1.00 39.12 185 GLU A C 1
ATOM 1494 O O . GLU A 1 185 ? 6.889 14.944 38.077 1.00 39.12 185 GLU A O 1
ATOM 1499 N N . PRO A 1 186 ? 7.799 12.908 37.768 1.00 40.06 186 PRO A N 1
ATOM 1500 C CA . PRO A 1 186 ? 8.073 12.716 39.181 1.00 40.06 186 PRO A CA 1
ATOM 1501 C C . PRO A 1 186 ? 9.065 13.789 39.608 1.00 40.06 186 PRO A C 1
ATOM 1503 O O . PRO A 1 186 ? 10.195 13.830 39.118 1.00 40.06 186 PRO A O 1
ATOM 1506 N N . THR A 1 187 ? 8.628 14.680 40.494 1.00 45.16 187 THR A N 1
ATOM 1507 C CA . THR A 1 187 ? 9.440 15.769 41.020 1.00 45.16 187 THR A CA 1
ATOM 1508 C C . THR A 1 187 ? 10.730 15.185 41.586 1.00 45.16 187 THR A C 1
ATOM 1510 O O . THR A 1 187 ? 10.735 14.522 42.624 1.00 45.16 187 THR A O 1
ATOM 1513 N N . ARG A 1 188 ? 11.840 15.398 40.875 1.00 37.81 188 ARG A N 1
ATOM 1514 C CA . ARG A 1 188 ? 13.177 15.030 41.335 1.00 37.81 188 ARG A CA 1
ATOM 1515 C C . ARG A 1 188 ? 13.431 15.741 42.671 1.00 37.81 188 ARG A C 1
ATOM 1517 O O . ARG A 1 188 ? 13.295 16.965 42.707 1.00 37.81 188 ARG A O 1
ATOM 1524 N N . PRO A 1 189 ? 13.833 15.042 43.748 1.00 38.81 189 PRO A N 1
ATOM 1525 C CA . PRO A 1 189 ? 14.189 15.705 44.992 1.00 38.81 189 PRO A CA 1
ATOM 1526 C C . PRO A 1 189 ? 15.359 16.657 44.746 1.00 38.81 189 PRO A C 1
ATOM 1528 O O . PRO A 1 189 ? 16.439 16.254 44.299 1.00 38.81 189 PRO A O 1
ATOM 1531 N N . THR A 1 190 ? 15.129 17.937 45.013 1.00 40.00 190 THR A N 1
ATOM 1532 C CA . THR A 1 190 ? 16.135 18.992 44.997 1.00 40.00 190 THR A CA 1
ATOM 1533 C C . THR A 1 190 ? 17.211 18.661 46.026 1.00 40.00 190 THR A C 1
ATOM 1535 O O . THR A 1 190 ? 16.966 18.622 47.231 1.00 40.00 190 THR A O 1
ATOM 1538 N N . ARG A 1 191 ? 18.435 18.409 45.552 1.00 38.44 191 ARG A N 1
ATOM 1539 C CA . ARG A 1 191 ? 19.612 18.270 46.412 1.00 38.44 191 ARG A CA 1
ATOM 1540 C C . ARG A 1 191 ? 19.980 19.653 46.949 1.00 38.44 191 ARG A C 1
ATOM 1542 O O . ARG A 1 191 ? 20.696 20.403 46.287 1.00 38.44 191 ARG A O 1
ATOM 1549 N N . ASN A 1 192 ? 19.491 19.979 48.143 1.00 36.69 192 ASN A N 1
ATOM 1550 C CA . ASN A 1 192 ? 19.927 21.155 48.889 1.00 36.69 192 ASN A CA 1
ATOM 1551 C C . ASN A 1 192 ? 21.435 21.063 49.136 1.00 36.69 192 ASN A C 1
ATOM 1553 O O . ASN A 1 192 ? 21.914 20.221 49.892 1.00 36.69 192 ASN A O 1
ATOM 1557 N N . THR A 1 193 ? 22.180 21.927 48.452 1.00 42.59 193 THR A N 1
ATOM 1558 C CA . THR A 1 193 ? 23.613 22.112 48.658 1.00 42.59 193 THR A CA 1
ATOM 1559 C C . THR A 1 193 ? 23.791 23.428 49.398 1.00 42.59 193 THR A C 1
ATOM 1561 O O . THR A 1 193 ? 23.914 24.482 48.786 1.00 42.59 193 THR A O 1
ATOM 1564 N N . SER A 1 194 ? 23.786 23.363 50.725 1.00 42.12 194 SER A N 1
ATOM 1565 C CA . SER A 1 194 ? 24.242 24.446 51.594 1.00 42.12 194 SER A CA 1
ATOM 1566 C C . SER A 1 194 ? 25.410 23.925 52.430 1.00 42.12 194 SER A C 1
ATOM 1568 O O . SER A 1 194 ? 25.234 23.148 53.365 1.00 42.12 194 SER A O 1
ATOM 1570 N N . GLN A 1 195 ? 26.610 24.320 51.998 1.00 44.09 195 GLN A N 1
ATOM 1571 C CA . GLN A 1 195 ? 27.896 24.243 52.707 1.00 44.09 195 GLN A CA 1
ATOM 1572 C C . GLN A 1 195 ? 27.819 24.908 54.103 1.00 44.09 195 GLN A C 1
ATOM 1574 O O . GLN A 1 195 ? 26.901 25.695 54.333 1.00 44.09 195 GLN A O 1
ATOM 1579 N N . PRO A 1 196 ? 28.780 24.661 55.022 1.00 39.59 196 PRO A N 1
ATOM 1580 C CA . PRO A 1 196 ? 30.034 25.439 55.040 1.00 39.59 196 PRO A CA 1
ATOM 1581 C C . PRO A 1 196 ? 31.318 24.627 55.308 1.00 39.59 196 PRO A C 1
ATOM 1583 O O . PRO A 1 196 ? 31.338 23.628 56.022 1.00 39.59 196 PRO A O 1
ATOM 1586 N N . ARG A 1 197 ? 32.425 25.127 54.742 1.00 39.75 197 ARG A N 1
ATOM 1587 C CA . ARG A 1 197 ? 33.814 24.774 55.083 1.00 39.75 197 ARG A CA 1
ATOM 1588 C C . ARG A 1 197 ? 34.210 25.315 56.461 1.00 39.75 197 ARG A C 1
ATOM 1590 O O . ARG A 1 197 ? 33.754 26.393 56.827 1.00 39.75 197 ARG A O 1
ATOM 1597 N N . THR A 1 198 ? 35.212 24.657 57.063 1.00 38.50 198 THR A N 1
ATOM 1598 C CA . THR A 1 198 ? 36.485 25.166 57.666 1.00 38.50 198 THR A CA 1
ATOM 1599 C C . THR A 1 198 ? 36.827 24.437 58.994 1.00 38.50 198 THR A C 1
ATOM 1601 O O . THR A 1 198 ? 35.966 23.742 59.517 1.00 38.50 198 THR A O 1
ATOM 1604 N N . PRO A 1 199 ? 38.044 24.554 59.578 1.00 42.53 199 PRO A N 1
ATOM 1605 C CA . PRO A 1 199 ? 39.361 24.202 59.020 1.00 42.53 199 PRO A CA 1
ATOM 1606 C C . PRO A 1 199 ? 40.309 23.460 60.020 1.00 42.53 199 PRO A C 1
ATOM 1608 O O . PRO A 1 199 ? 40.129 23.506 61.227 1.00 42.53 199 PRO A O 1
ATOM 1611 N N . SER A 1 200 ? 41.434 22.948 59.491 1.00 34.91 200 SER A N 1
ATOM 1612 C CA . SER A 1 200 ? 42.778 22.831 60.121 1.00 34.91 200 SER A CA 1
ATOM 1613 C C . SER A 1 200 ? 43.112 21.832 61.261 1.00 34.91 200 SER A C 1
ATOM 1615 O O . SER A 1 200 ? 42.750 22.025 62.412 1.00 34.91 200 SER A O 1
ATOM 1617 N N . LYS A 1 201 ? 44.110 20.988 60.924 1.00 40.72 201 LYS A N 1
ATOM 1618 C CA . LYS A 1 201 ? 45.423 20.751 61.591 1.00 40.72 201 LYS A CA 1
ATOM 1619 C C . LYS A 1 201 ? 45.641 19.595 62.598 1.00 40.72 201 LYS A C 1
ATOM 1621 O O . LYS A 1 201 ? 45.042 19.543 63.659 1.00 40.72 201 LYS A O 1
ATOM 1626 N N . LYS A 1 202 ? 46.778 18.923 62.305 1.00 35.91 202 LYS A N 1
ATOM 1627 C CA . LYS A 1 202 ? 47.872 18.383 63.158 1.00 35.91 202 LYS A CA 1
ATOM 1628 C C . LYS A 1 202 ? 47.779 16.936 63.675 1.00 35.91 202 LYS A C 1
ATOM 1630 O O . LYS A 1 202 ? 46.822 16.584 64.340 1.00 35.91 202 LYS A O 1
ATOM 1635 N N . GLY A 1 203 ? 48.886 16.189 63.511 1.00 34.94 203 GLY A N 1
ATOM 1636 C CA . GLY A 1 203 ? 49.321 15.198 64.513 1.00 34.94 203 GLY A CA 1
ATOM 1637 C C . GLY A 1 203 ? 49.877 13.854 64.019 1.00 34.94 203 GLY A C 1
ATOM 1638 O O . GLY A 1 203 ? 49.172 12.862 64.021 1.00 34.94 203 GLY A O 1
ATOM 1639 N N . THR A 1 204 ? 51.146 13.868 63.622 1.00 36.78 204 THR A N 1
ATOM 1640 C CA . THR A 1 204 ? 52.244 12.877 63.726 1.00 36.78 204 THR A CA 1
ATOM 1641 C C . THR A 1 204 ? 52.060 11.491 64.417 1.00 36.78 204 THR A C 1
ATOM 1643 O O . THR A 1 204 ? 51.588 11.412 65.541 1.00 36.78 204 THR A O 1
ATOM 1646 N N . SER A 1 205 ? 52.667 10.470 63.770 1.00 38.91 205 SER A N 1
ATOM 1647 C CA . SER A 1 205 ? 53.578 9.383 64.255 1.00 38.91 205 SER A CA 1
ATOM 1648 C C . SER A 1 205 ? 53.167 8.202 65.165 1.00 38.91 205 SER A C 1
ATOM 1650 O O . SER A 1 205 ? 52.636 8.406 66.246 1.00 38.91 205 SER A O 1
ATOM 1652 N N . GLN A 1 206 ? 53.739 7.036 64.775 1.00 40.31 206 GLN A N 1
ATOM 1653 C CA . GLN A 1 206 ? 54.192 5.849 65.555 1.00 40.31 206 GLN A CA 1
ATOM 1654 C C . GLN A 1 206 ? 53.098 4.930 66.141 1.00 40.31 206 GLN A C 1
ATOM 1656 O O . GLN A 1 206 ? 52.070 5.407 66.582 1.00 40.31 206 GLN A O 1
ATOM 1661 N N . GLY A 1 207 ? 53.218 3.599 66.203 1.00 35.38 207 GLY A N 1
ATOM 1662 C CA . GLY A 1 207 ? 54.278 2.634 65.894 1.00 35.38 207 GLY A CA 1
ATOM 1663 C C . GLY A 1 207 ? 53.842 1.227 66.371 1.00 35.38 207 GLY A C 1
ATOM 1664 O O . GLY A 1 207 ? 52.987 1.126 67.241 1.00 35.38 207 GLY A O 1
ATOM 1665 N N . THR A 1 208 ? 54.431 0.187 65.766 1.00 43.34 208 THR A N 1
ATOM 1666 C CA . THR A 1 208 ? 54.723 -1.172 66.297 1.00 43.34 208 THR A CA 1
ATOM 1667 C C . THR A 1 208 ? 53.648 -1.985 67.040 1.00 43.34 208 THR A C 1
ATOM 1669 O O . THR A 1 208 ? 53.283 -1.671 68.170 1.00 43.34 208 THR A O 1
ATOM 1672 N N . ASN A 1 209 ? 53.316 -3.155 66.483 1.00 43.44 209 ASN A N 1
ATOM 1673 C CA . ASN A 1 209 ? 53.809 -4.453 66.975 1.00 43.44 209 ASN A CA 1
ATOM 1674 C C . ASN A 1 209 ? 53.806 -5.485 65.843 1.00 43.44 209 ASN A C 1
ATOM 1676 O O . ASN A 1 209 ? 52.950 -5.342 64.941 1.00 43.44 209 ASN A O 1
#

Foldseek 3Di:
DDDPDQFAWAFDAKAFQQVPPDTLQPDFCAKCADPPDPRHPPDPDDPVVLAQVVLSVVVRVLSVSCVVVPFFKKWKEAAFPDPVLVVPVVCPPPDPDPPPDDPPPPDDDPDDPRRGMIIITGDDCSVVCVQVRHHDQQKAFSVRHTDDNLDDPTRIHGHPRMTRMMGTDHHDPRDDPDDPDPPPDDPDPDPDDDDDDDDDDDDDDDDDD

Secondary structure (DSSP, 8-state):
-----PPPEEEEEEEE----SS-TT-EEEEESS-TTSTTB-S----GGG-SHHHHHHHHHHHHHHHHHHT-SEEEEE-----HHHHHHHH-TTT-SSSTTS-TTTT---S--------EEEE-TTHHHHTTTT-B-S-EE-TTSPBPPSSS-S---EE-TTEEEEEEESS------------PPP------------------------

Nearest PDB structures (foldseek):
  1uw4-assembly2_C  TM=2.426E-01  e=5.876E-01  Homo sapiens
  6czl-assembly1_F  TM=2.209E-01  e=9.706E+00  Medicago truncatula

Mean predicted aligned error: 15.32 Å

pLDDT: mean 70.94, std 23.2, range [33.34, 97.94]

Solvent-accessible surface area (backbone atoms only — not comparable to full-atom values): 13125 Å² total; per-residue (Å²): 133,83,78,90,70,82,64,50,46,35,82,74,48,34,18,36,41,84,77,48,98,79,44,35,49,62,42,72,72,32,25,46,55,45,84,85,43,98,40,35,67,85,55,83,73,58,72,93,62,72,35,66,69,51,51,48,50,51,51,42,51,41,48,47,52,32,53,76,73,70,37,56,27,38,26,28,21,36,42,54,83,44,78,75,71,59,55,70,76,74,43,81,84,80,66,91,76,74,76,85,76,67,86,74,81,82,76,76,81,97,73,77,83,67,60,69,27,47,34,29,24,21,30,83,66,16,77,83,34,51,59,72,73,31,78,50,80,60,23,27,28,77,81,70,42,72,64,54,91,78,51,69,94,69,51,63,26,2,22,78,56,18,26,22,33,34,32,65,40,74,57,69,83,69,66,76,73,70,73,77,74,78,71,79,74,80,81,74,82,80,81,83,83,76,83,84,91,87,84,88,88,88,84,86,84,89,80,90,131

Organism: Pocillopora damicornis (NCBI:txid46731)

Sequence (209 aa):
MQSNRSIEYNKLGCYRDNWQEVRPLAELLFTDRNETSPRYSGKKYIRKNFNRLYLDDLIQRCASQSKKLGYQVFGIENFGTNTLIQLPLVLSDITNHYYRFSPYFSLHPHHSKTMFDDECNSGDGGLETYSRDGPTRQCFTTKYEPCDLTCGEQPCTGTENTLFVYQLGKPSKSSSCSTPNKTPEPTRPTRNTSQPRTPSKKGTSQGTN

Radius of gyration: 27.11 Å; Cα contacts (8 Å, |Δi|>4): 310; chains: 1; bounding box: 71×45×85 Å